Protein AF-A0AAV5JLJ4-F1 (afdb_monomer_lite)

InterPro domains:
  IPR026960 Reverse transcriptase zinc-binding domain [PF13966] (57-147)

Foldseek 3Di:
DFDDDDNATDDDDDDPDDDDPVVVVVVVVVCVVCRPDDDDPPDDDDQADPQDPVSDDDPVSVVCVVCVPPAPPLNVVLLVLLCFQLDDVVLSVVLVCLLVQNDPQLVNCVVVVNDPPPDQQAALAQSPDGTGSLCLQDNPPLNVVLVVVVCVLLLHDDDRPDGSNVVLSVQLVLDPDPLLSSLSNLLSSLSRVLSVVQSVCCVPVVDDDDSVVSSLSSLLSSLCSLQVVCPPDDPCVCSSVVSVVVSCVSSVDPPSVVVSVVSVCVVVVDDDDDDCPVVVVVVVVVVVVVVVVVVVVVVVVD

Radius of gyration: 28.98 Å; chains: 1; bounding box: 65×54×91 Å

Sequence (302 aa):
MGNDGNEQWSWNLQWRRKLFEWETEEAKELQQLIEDKRITHGRPDSWEWVHDKDGQYSTKTAYSILTKDQIETNEISTFKRIWNPKFPSKVSAFNWQLLLDRVPTKANLVIRGILGELEDGKCVFCKVEDEDSKHLFLKCKITSWVWQECAKWWGIEIRLERDCWDSFQMFGKWSKDPKVKEGWDCIWSTVIWTVWLARNQMIFQDKKTDPRKLLEIIQVRSFQWITANLDRGTDEEISGCTILLSIEMELGHDGYIEQLFDYSLLLHGLSGLSRCSQCMLNDVIASGIQYWEDFDDLYREI

pLDDT: mean 76.73, std 20.83, range [30.09, 98.06]

Organism: NCBI:txid152421

Secondary structure (DSSP, 8-state):
--EEETTEEEP----SSPPPHHHHHHHHHHHHHHHTPPP-TTS------TTSTT----HHHHHHHHTTTTS-HHHHHHHHHHS-TTS-HHHHHHHHHHHTT-S--HHHHHHTTSS-TTS--B-TTTSSSB--HHIIIIISHHHHHHHHHHHHHTT------S-HHHHHHHHTTS-SSHHHHHHHHHHHHHHHHHHHHHHHHHHHS-PPPPHHHHHHHHHHHHHHHHHTTTTS-SSTHHHHHHHHHHHHHHHT-S-HHHHHHHHHHHHHT----SS-HHHHHHHHHHHHHHHHHHHHHHHS--

Structure (mmCIF, N/CA/C/O backbone):
data_AF-A0AAV5JLJ4-F1
#
_entry.id   AF-A0AAV5JLJ4-F1
#
loop_
_atom_site.group_PDB
_atom_site.id
_atom_site.type_symbol
_atom_site.label_atom_id
_atom_site.label_alt_id
_atom_site.label_comp_id
_atom_site.label_asym_id
_atom_site.label_entity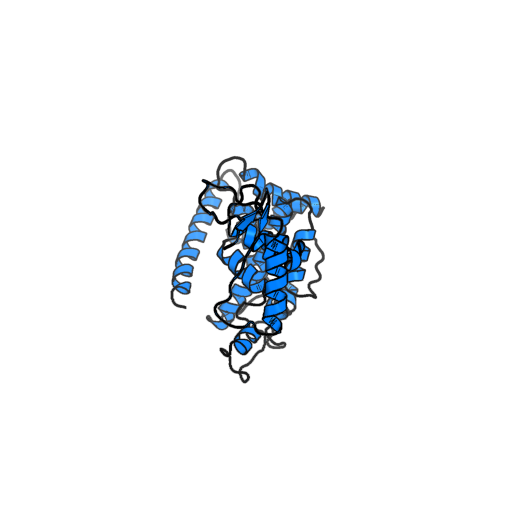_id
_atom_site.label_seq_id
_atom_site.pdbx_PDB_ins_code
_atom_site.Cartn_x
_atom_site.Cartn_y
_atom_site.Cartn_z
_atom_site.occupancy
_atom_site.B_iso_or_equiv
_atom_site.auth_seq_id
_atom_site.auth_comp_id
_atom_site.auth_asym_id
_atom_site.auth_atom_id
_atom_site.pdbx_PDB_model_num
ATOM 1 N N . MET A 1 1 ? 29.841 -21.956 -46.609 1.00 63.47 1 MET A N 1
ATOM 2 C CA . MET A 1 1 ? 28.940 -20.791 -46.612 1.00 63.47 1 MET A CA 1
ATOM 3 C C . MET A 1 1 ? 29.707 -19.706 -47.320 1.00 63.47 1 MET A C 1
ATOM 5 O O . MET A 1 1 ? 30.757 -19.354 -46.820 1.00 63.47 1 MET A O 1
ATOM 9 N N . GLY A 1 2 ? 29.252 -19.308 -48.502 1.00 71.38 2 GLY A N 1
ATOM 10 C CA . GLY A 1 2 ? 29.799 -18.182 -49.256 1.00 71.38 2 GLY A CA 1
ATOM 11 C C . GLY A 1 2 ? 31.114 -18.364 -50.018 1.00 71.38 2 GLY A C 1
ATOM 12 O O . GLY A 1 2 ? 31.765 -19.401 -49.909 1.00 71.38 2 GLY A O 1
ATOM 13 N N . ASN A 1 3 ? 31.444 -17.364 -50.840 1.00 69.94 3 ASN A N 1
ATOM 14 C CA . ASN A 1 3 ? 32.683 -17.272 -51.618 1.00 69.94 3 ASN A CA 1
ATOM 15 C C . ASN A 1 3 ? 33.264 -15.853 -51.515 1.00 69.94 3 ASN A C 1
ATOM 17 O O . ASN A 1 3 ? 32.503 -14.884 -51.507 1.00 69.94 3 ASN A O 1
ATOM 21 N N . ASP A 1 4 ? 34.592 -15.743 -51.469 1.00 66.69 4 ASP A N 1
ATOM 22 C CA . ASP A 1 4 ? 35.309 -14.465 -51.483 1.00 66.69 4 ASP A CA 1
ATOM 23 C C . ASP A 1 4 ? 35.688 -14.131 -52.930 1.00 66.69 4 ASP A C 1
ATOM 25 O O . ASP A 1 4 ? 36.711 -14.569 -53.459 1.00 66.69 4 ASP A O 1
ATOM 29 N N . GLY A 1 5 ? 34.771 -13.467 -53.632 1.00 56.12 5 GLY A N 1
ATOM 30 C CA . GLY A 1 5 ? 34.988 -13.034 -55.006 1.00 56.12 5 GLY A CA 1
ATOM 31 C C . GLY A 1 5 ? 35.415 -11.576 -55.016 1.00 56.12 5 GLY A C 1
ATOM 32 O O . GLY A 1 5 ? 34.610 -10.724 -54.664 1.00 56.12 5 GLY A O 1
ATOM 33 N N . ASN A 1 6 ? 36.648 -11.294 -55.448 1.00 55.31 6 ASN A N 1
ATOM 34 C CA . ASN A 1 6 ? 37.146 -9.952 -55.777 1.00 55.31 6 ASN A CA 1
ATOM 35 C C . ASN A 1 6 ? 36.665 -8.841 -54.815 1.00 55.31 6 ASN A C 1
ATOM 37 O O . ASN A 1 6 ? 35.976 -7.917 -55.240 1.00 55.31 6 ASN A O 1
ATOM 41 N N . GLU A 1 7 ? 37.068 -8.936 -53.542 1.00 60.81 7 GLU A N 1
ATOM 42 C CA . GLU A 1 7 ? 36.917 -7.912 -52.486 1.00 60.81 7 GLU A CA 1
ATOM 43 C C . GLU A 1 7 ? 35.567 -7.857 -51.738 1.00 60.81 7 GLU A C 1
ATOM 45 O O . GLU A 1 7 ? 35.439 -7.064 -50.798 1.00 60.81 7 GLU A O 1
ATOM 50 N N . GLN A 1 8 ? 34.581 -8.709 -52.059 1.00 66.31 8 GLN A N 1
ATOM 51 C CA . GLN A 1 8 ? 33.316 -8.764 -51.313 1.00 66.31 8 GLN A CA 1
ATOM 52 C C . GLN A 1 8 ? 32.816 -10.198 -51.069 1.00 66.31 8 GLN A C 1
ATOM 54 O O . GLN A 1 8 ? 32.664 -11.008 -51.984 1.00 66.31 8 GLN A O 1
ATOM 59 N N . TRP A 1 9 ? 32.511 -10.498 -49.802 1.00 75.44 9 TRP A N 1
ATOM 60 C CA . TRP A 1 9 ? 31.958 -11.783 -49.380 1.00 75.44 9 TRP A CA 1
ATOM 61 C C . TRP A 1 9 ? 30.535 -11.984 -49.913 1.00 75.44 9 TRP A C 1
ATOM 63 O O . TRP A 1 9 ? 29.644 -11.178 -49.651 1.00 75.44 9 TRP A O 1
ATOM 73 N N . SER A 1 10 ? 30.302 -13.091 -50.617 1.00 78.75 10 SER A N 1
ATOM 74 C CA . SER A 1 10 ? 28.975 -13.509 -51.078 1.00 78.75 10 SER A CA 1
ATOM 75 C C . SER A 1 10 ? 28.421 -14.592 -50.160 1.00 78.75 10 SER A C 1
ATOM 77 O O . SER A 1 10 ? 29.052 -15.633 -50.021 1.00 78.75 10 SER A O 1
ATOM 79 N N . TRP A 1 11 ? 27.237 -14.406 -49.567 1.00 81.88 11 TRP A N 1
ATOM 80 C CA . TRP A 1 11 ? 26.571 -15.449 -48.778 1.00 81.88 11 TRP A CA 1
ATOM 81 C C . TRP A 1 11 ? 25.899 -16.497 -49.675 1.00 81.88 11 TRP A C 1
ATOM 83 O O . TRP A 1 11 ? 25.081 -16.175 -50.531 1.00 81.88 11 TRP A O 1
ATOM 93 N N . ASN A 1 12 ? 26.193 -17.779 -49.434 1.00 84.06 12 ASN A N 1
ATOM 94 C CA . ASN A 1 12 ? 25.495 -18.907 -50.061 1.00 84.06 12 ASN A CA 1
ATOM 95 C C . ASN A 1 12 ? 24.871 -19.784 -48.965 1.00 84.06 12 ASN A C 1
ATOM 97 O O . ASN A 1 12 ? 25.553 -20.647 -48.395 1.00 84.06 12 ASN A O 1
ATOM 101 N N . LEU A 1 13 ? 23.609 -19.492 -48.630 1.00 84.44 13 LEU A N 1
ATOM 102 C CA . LEU A 1 13 ? 22.824 -20.205 -47.622 1.00 84.44 13 LEU A CA 1
ATOM 103 C C . LEU A 1 13 ? 22.155 -21.432 -48.251 1.00 84.44 13 LEU A C 1
ATOM 105 O O . LEU A 1 13 ? 21.418 -21.325 -49.227 1.00 84.44 13 LEU A O 1
ATOM 109 N N . GLN A 1 14 ? 22.415 -22.606 -47.677 1.00 87.12 14 GLN A N 1
ATOM 110 C CA . GLN A 1 14 ? 21.847 -23.877 -48.122 1.00 87.12 14 GLN A CA 1
ATOM 111 C C . GLN A 1 14 ? 20.927 -24.423 -47.031 1.00 87.12 14 GLN A C 1
ATOM 113 O O . GLN A 1 14 ? 21.360 -24.677 -45.904 1.00 87.12 14 GLN A O 1
ATOM 118 N N . TRP A 1 15 ? 19.654 -24.603 -47.367 1.00 86.69 15 TRP A N 1
ATOM 119 C CA . TRP A 1 15 ? 18.632 -25.067 -46.434 1.00 86.69 15 TRP A CA 1
ATOM 120 C C . TRP A 1 15 ? 18.526 -26.593 -46.455 1.00 86.69 15 TRP A C 1
ATOM 122 O O . TRP A 1 15 ? 18.590 -27.217 -47.512 1.00 86.69 15 TRP A O 1
ATOM 132 N N . ARG A 1 16 ? 18.320 -27.216 -45.286 1.00 90.50 16 ARG A N 1
ATOM 133 C CA . ARG A 1 16 ? 18.176 -28.684 -45.176 1.00 90.50 16 ARG A CA 1
ATOM 134 C C . ARG A 1 16 ? 16.935 -29.228 -45.897 1.00 90.50 16 ARG A C 1
ATOM 136 O O . ARG A 1 16 ? 16.905 -30.403 -46.246 1.00 90.50 16 ARG A O 1
ATOM 143 N N . ARG A 1 17 ? 15.908 -28.393 -46.079 1.00 92.94 17 ARG A N 1
ATOM 144 C CA . ARG A 1 17 ? 14.655 -28.707 -46.777 1.00 92.94 17 ARG A CA 1
ATOM 145 C C . ARG A 1 17 ? 14.171 -27.493 -47.563 1.00 92.94 17 ARG A C 1
ATOM 147 O O . ARG A 1 17 ? 14.639 -26.380 -47.333 1.00 92.94 17 ARG A O 1
ATOM 154 N N . LYS A 1 18 ? 13.182 -27.704 -48.433 1.00 91.88 18 LYS A N 1
ATOM 155 C CA . LYS A 1 18 ? 12.441 -26.604 -49.057 1.00 91.88 18 LYS A CA 1
ATOM 156 C C . LYS A 1 18 ? 11.738 -25.781 -47.968 1.00 91.88 18 LYS A C 1
ATOM 158 O O . LYS A 1 18 ? 11.122 -26.357 -47.065 1.00 91.88 18 LYS A O 1
ATOM 163 N N . LEU A 1 19 ? 11.873 -24.460 -48.048 1.00 91.69 19 LEU A N 1
ATOM 164 C CA . LEU A 1 19 ? 11.201 -23.522 -47.151 1.00 91.69 19 LEU A CA 1
ATOM 165 C C . LEU A 1 19 ? 9.696 -23.502 -47.433 1.00 91.69 19 LEU A C 1
ATOM 167 O O . LEU A 1 19 ? 9.270 -23.679 -48.579 1.00 91.69 19 LEU A O 1
ATOM 171 N N . PHE A 1 20 ? 8.904 -23.300 -46.385 1.00 92.81 20 PHE A N 1
ATOM 172 C CA . PHE A 1 20 ? 7.491 -22.968 -46.523 1.00 92.81 20 PHE A CA 1
ATOM 173 C C . PHE A 1 20 ? 7.323 -21.521 -47.006 1.00 92.81 20 PHE A C 1
ATOM 175 O O . PHE A 1 20 ? 8.259 -20.720 -46.974 1.00 92.81 20 PHE A O 1
ATOM 182 N N . GLU A 1 21 ? 6.121 -21.176 -47.463 1.00 89.81 21 GLU A N 1
ATOM 183 C CA . GLU A 1 21 ? 5.832 -19.840 -47.997 1.00 89.81 21 GLU A CA 1
ATOM 184 C C . GLU A 1 21 ? 6.071 -18.739 -46.948 1.00 89.81 21 GLU A C 1
ATOM 186 O O . GLU A 1 21 ? 6.719 -17.745 -47.258 1.00 89.81 21 GLU A O 1
ATOM 191 N N . TRP A 1 22 ? 5.679 -18.961 -45.686 1.00 87.88 22 TRP A N 1
ATOM 192 C CA . TRP A 1 22 ? 5.924 -18.009 -44.591 1.00 87.88 22 TRP A CA 1
ATOM 193 C C . TRP A 1 22 ? 7.404 -17.904 -44.186 1.00 87.88 22 TRP A C 1
ATOM 195 O O . TRP A 1 22 ? 7.866 -16.826 -43.835 1.00 87.88 22 TRP A O 1
ATOM 205 N N . GLU A 1 23 ? 8.180 -18.985 -44.307 1.00 92.62 23 GLU A N 1
ATOM 206 C CA . GLU A 1 23 ? 9.630 -18.974 -44.029 1.00 92.62 23 GLU A CA 1
ATOM 207 C C . GLU A 1 23 ? 10.431 -18.292 -45.145 1.00 92.62 23 GLU A C 1
ATOM 209 O O . GLU A 1 23 ? 11.589 -17.925 -44.962 1.00 92.62 23 GLU A O 1
ATOM 214 N N . THR A 1 24 ? 9.834 -18.147 -46.332 1.00 90.56 24 THR A N 1
ATOM 215 C CA . THR A 1 24 ? 10.489 -17.487 -47.466 1.00 90.56 24 THR A CA 1
ATOM 216 C C . THR A 1 24 ? 10.700 -16.003 -47.177 1.00 90.56 24 THR A C 1
ATOM 218 O O . THR A 1 24 ? 11.700 -15.443 -47.620 1.00 90.56 24 THR A O 1
ATOM 221 N N . GLU A 1 25 ? 9.798 -15.374 -46.420 1.00 89.75 25 GLU A N 1
ATOM 222 C CA . GLU A 1 25 ? 9.944 -13.971 -46.033 1.00 89.75 25 GLU A CA 1
ATOM 223 C C . GLU A 1 25 ? 11.027 -13.797 -44.960 1.00 89.75 25 GLU A C 1
ATOM 225 O O . GLU A 1 25 ? 11.944 -13.005 -45.156 1.00 89.75 25 GLU A O 1
ATOM 230 N N . GLU A 1 26 ? 11.036 -14.640 -43.922 1.00 91.44 26 GLU A N 1
ATOM 231 C CA . GLU A 1 26 ? 12.104 -14.657 -42.907 1.00 91.44 26 GLU A CA 1
ATOM 232 C C . GLU A 1 26 ? 13.493 -14.897 -43.528 1.00 91.44 26 GLU A C 1
ATOM 234 O O . GLU A 1 26 ? 14.490 -14.294 -43.128 1.00 91.44 26 GLU A O 1
ATOM 239 N N . ALA A 1 27 ? 13.580 -15.756 -44.550 1.00 89.50 27 ALA A N 1
ATOM 240 C CA . ALA A 1 27 ? 14.830 -16.005 -45.261 1.00 89.50 27 ALA A CA 1
ATOM 241 C C . ALA A 1 27 ? 15.319 -14.780 -46.054 1.00 89.50 27 ALA A C 1
ATOM 243 O O . ALA A 1 27 ? 16.529 -14.553 -46.124 1.00 89.50 27 ALA A O 1
ATOM 244 N N . LYS A 1 28 ? 14.409 -13.981 -46.632 1.00 88.69 28 LYS A N 1
ATOM 245 C CA . LYS A 1 28 ? 14.767 -12.713 -47.290 1.00 88.69 28 LYS A CA 1
ATOM 246 C C . LYS A 1 28 ? 15.238 -11.679 -46.275 1.00 88.69 28 LYS A C 1
ATOM 248 O O . LYS A 1 28 ? 16.245 -11.025 -46.528 1.00 88.69 28 LYS A O 1
ATOM 253 N N . GLU A 1 29 ? 14.548 -11.554 -45.143 1.00 90.50 29 GLU A N 1
ATOM 254 C CA . GLU A 1 29 ? 14.949 -10.653 -44.057 1.00 90.50 29 GLU A CA 1
ATOM 255 C C . GLU A 1 29 ? 16.344 -11.012 -43.539 1.00 90.50 29 GLU A C 1
ATOM 257 O O . GLU A 1 29 ? 17.217 -10.150 -43.439 1.00 90.50 29 GLU A O 1
ATOM 262 N N . LEU A 1 30 ? 16.602 -12.303 -43.298 1.00 89.56 30 LEU A N 1
ATOM 263 C CA . LEU A 1 30 ? 17.930 -12.783 -42.931 1.00 89.56 30 LEU A CA 1
ATOM 264 C C . LEU A 1 30 ? 18.970 -12.422 -43.995 1.00 89.56 30 LEU A C 1
ATOM 266 O O . LEU A 1 30 ? 20.055 -11.964 -43.645 1.00 89.56 30 LEU A O 1
ATOM 270 N N . GLN A 1 31 ? 18.657 -12.631 -45.277 1.00 87.81 31 GLN A N 1
ATOM 271 C CA . GLN A 1 31 ? 19.581 -12.332 -46.366 1.00 87.81 31 GLN A CA 1
ATOM 272 C C . GLN A 1 31 ? 19.934 -10.840 -46.417 1.00 87.81 31 GLN A C 1
ATOM 274 O O . GLN A 1 31 ? 21.114 -10.518 -46.512 1.00 87.81 31 GLN A O 1
ATOM 279 N N . GLN A 1 32 ? 18.954 -9.950 -46.245 1.00 87.94 32 GLN A N 1
ATOM 280 C CA . GLN A 1 32 ? 19.181 -8.504 -46.140 1.00 87.94 32 GLN A CA 1
ATOM 281 C C . GLN A 1 32 ? 20.042 -8.141 -44.920 1.00 87.94 32 GLN A C 1
ATOM 283 O O . GLN A 1 32 ? 20.947 -7.317 -45.020 1.00 87.94 32 GLN A O 1
ATOM 288 N N . LEU A 1 33 ? 19.808 -8.779 -43.768 1.00 84.62 33 LEU A N 1
ATOM 289 C CA . LEU A 1 33 ? 20.558 -8.507 -42.535 1.00 84.62 33 LEU A CA 1
ATOM 290 C C . LEU A 1 33 ? 22.047 -8.866 -42.634 1.00 84.62 33 LEU A C 1
ATOM 292 O O . LEU A 1 33 ? 22.879 -8.230 -41.978 1.00 84.62 33 LEU A O 1
ATOM 296 N N . ILE A 1 34 ? 22.385 -9.897 -43.413 1.00 86.56 34 ILE A N 1
ATOM 297 C CA . ILE A 1 34 ? 23.763 -10.391 -43.540 1.00 86.56 34 ILE A CA 1
ATOM 298 C C . ILE A 1 34 ? 24.506 -9.823 -44.755 1.00 86.56 34 ILE A C 1
ATOM 300 O O . ILE A 1 34 ? 25.736 -9.852 -44.753 1.00 86.56 34 ILE A O 1
ATOM 304 N N . GLU A 1 35 ? 23.806 -9.303 -45.768 1.00 82.62 35 GLU A N 1
ATOM 305 C CA . GLU A 1 35 ? 24.391 -8.833 -47.036 1.00 82.62 35 GLU A CA 1
ATOM 306 C C . GLU A 1 35 ? 25.463 -7.748 -46.834 1.00 82.62 35 GLU A C 1
ATOM 308 O O . GLU A 1 35 ? 26.542 -7.823 -47.421 1.00 82.62 35 GLU A O 1
ATOM 313 N N . ASP A 1 36 ? 25.229 -6.822 -45.902 1.00 77.00 36 ASP A N 1
ATOM 314 C CA . ASP A 1 36 ? 26.152 -5.720 -45.600 1.00 77.00 36 ASP A CA 1
ATOM 315 C C . ASP A 1 36 ? 27.262 -6.086 -44.591 1.00 77.00 36 ASP A C 1
ATOM 317 O O . ASP A 1 36 ? 28.092 -5.248 -44.218 1.00 77.00 36 ASP A O 1
ATOM 321 N N . LYS A 1 37 ? 27.305 -7.334 -44.102 1.00 77.62 37 LYS A N 1
ATOM 322 C CA . LYS A 1 37 ? 28.279 -7.763 -43.086 1.00 77.62 37 LYS A CA 1
ATOM 323 C C . LYS A 1 37 ? 29.554 -8.299 -43.734 1.00 77.62 37 LYS A C 1
ATOM 325 O O . LYS A 1 37 ? 29.548 -9.305 -44.437 1.00 77.62 37 LYS A O 1
ATOM 330 N N . ARG A 1 38 ? 30.686 -7.655 -43.431 1.00 75.56 38 ARG A N 1
ATOM 331 C CA . ARG A 1 38 ? 32.023 -8.110 -43.844 1.00 75.56 38 ARG A CA 1
ATOM 332 C C . ARG A 1 38 ? 32.573 -9.135 -42.859 1.00 75.56 38 ARG A C 1
ATOM 334 O O . ARG A 1 38 ? 32.630 -8.871 -41.659 1.00 75.56 38 ARG A O 1
ATOM 341 N N . ILE A 1 39 ? 33.031 -10.274 -43.369 1.00 76.94 39 ILE A N 1
ATOM 342 C CA . ILE A 1 39 ? 33.700 -11.290 -42.552 1.00 76.94 39 ILE A CA 1
ATOM 343 C C . ILE A 1 39 ? 35.151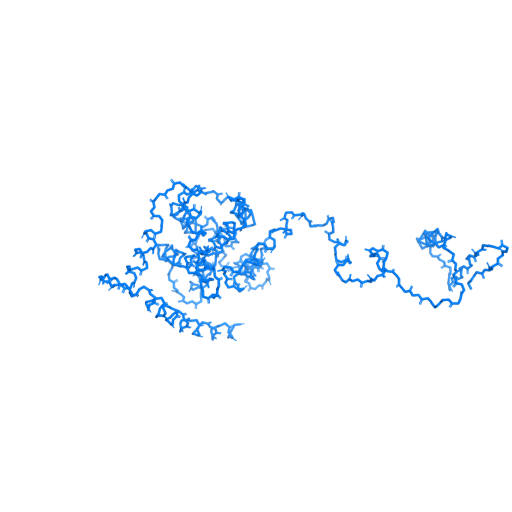 -10.878 -42.320 1.00 76.94 39 ILE A C 1
ATOM 345 O O . ILE A 1 39 ? 35.867 -10.521 -43.251 1.00 76.94 39 ILE A O 1
ATOM 349 N N . THR A 1 40 ? 35.592 -10.927 -41.063 1.00 76.44 40 THR A N 1
ATOM 350 C CA . THR A 1 40 ? 36.994 -10.686 -40.702 1.00 76.44 40 THR A CA 1
ATOM 351 C C . THR A 1 40 ? 37.702 -12.019 -40.506 1.00 76.44 40 THR A C 1
ATOM 353 O O . THR A 1 40 ? 37.389 -12.764 -39.580 1.00 76.44 40 THR A O 1
ATOM 356 N N . HIS A 1 41 ? 38.675 -12.324 -41.362 1.00 79.12 41 HIS A N 1
ATOM 357 C CA . HIS A 1 41 ? 39.464 -13.548 -41.233 1.00 79.12 41 HIS A CA 1
ATOM 358 C C . HIS A 1 41 ? 40.400 -13.489 -40.017 1.00 79.12 41 HIS A C 1
ATOM 360 O O . HIS A 1 41 ? 40.975 -12.449 -39.705 1.00 79.12 41 HIS A O 1
ATOM 366 N N . GLY A 1 42 ? 40.568 -14.626 -39.335 1.00 80.56 42 GLY A N 1
ATOM 367 C CA . GLY A 1 42 ? 41.490 -14.763 -38.200 1.00 80.56 42 GLY A CA 1
ATOM 368 C C . GLY A 1 42 ? 40.930 -14.333 -36.840 1.00 80.56 42 GLY A C 1
ATOM 369 O O . GLY A 1 42 ? 41.641 -14.438 -35.842 1.00 80.56 42 GLY A O 1
ATOM 370 N N . ARG A 1 43 ? 39.664 -13.901 -36.771 1.00 81.25 43 ARG A N 1
ATOM 371 C CA . ARG A 1 43 ? 38.939 -13.660 -35.517 1.00 81.25 43 ARG A CA 1
ATOM 372 C C . ARG A 1 43 ? 37.908 -14.780 -35.299 1.00 81.25 43 ARG A C 1
ATOM 374 O O . ARG A 1 43 ? 37.200 -15.104 -36.247 1.00 81.25 43 ARG A O 1
ATOM 381 N N . PRO A 1 44 ? 37.821 -15.388 -34.102 1.00 84.75 44 PRO A N 1
ATOM 382 C CA . PRO A 1 44 ? 36.763 -16.351 -33.803 1.00 84.75 44 PRO A CA 1
ATOM 383 C C . PRO A 1 44 ? 35.397 -15.656 -33.718 1.00 84.75 44 PRO A C 1
ATOM 385 O O . PRO A 1 44 ? 35.316 -14.503 -33.286 1.00 84.75 44 PRO A O 1
ATOM 388 N N . ASP A 1 45 ? 34.337 -16.373 -34.089 1.00 84.62 45 ASP A N 1
ATOM 389 C CA . ASP A 1 45 ? 32.962 -15.883 -33.984 1.00 84.62 45 ASP A CA 1
ATOM 390 C C . ASP A 1 45 ? 32.575 -15.634 -32.519 1.00 84.62 45 ASP A C 1
ATOM 392 O O . ASP A 1 45 ? 32.885 -16.427 -31.625 1.00 84.62 45 ASP A O 1
ATOM 396 N N . SER A 1 46 ? 31.867 -14.532 -32.271 1.00 83.75 46 SER A N 1
ATOM 397 C CA . SER A 1 46 ? 31.358 -14.166 -30.948 1.00 83.75 46 SER A CA 1
ATOM 398 C C . SER A 1 46 ? 29.955 -13.584 -31.047 1.00 83.75 46 SER A C 1
ATOM 400 O O . SER A 1 46 ? 29.654 -12.847 -31.984 1.00 83.75 46 SER A O 1
ATOM 402 N N . TRP A 1 47 ? 29.117 -13.867 -30.051 1.00 85.56 47 TRP A N 1
ATOM 403 C CA . TRP A 1 47 ? 27.818 -13.218 -29.908 1.00 85.56 47 TRP A CA 1
ATOM 404 C C . TRP A 1 47 ? 28.000 -11.783 -29.418 1.00 85.56 47 TRP A C 1
ATOM 406 O O . TRP A 1 47 ? 28.712 -11.553 -28.443 1.00 85.56 47 TRP A O 1
ATOM 416 N N . GLU A 1 48 ? 27.336 -10.839 -30.081 1.00 86.56 48 GLU A N 1
ATOM 417 C CA . GLU A 1 48 ? 27.338 -9.425 -29.716 1.00 86.56 48 GLU A CA 1
ATOM 418 C C . GLU A 1 48 ? 25.907 -8.960 -29.450 1.00 86.56 48 GLU A C 1
ATOM 420 O O . GLU A 1 48 ? 24.985 -9.211 -30.231 1.00 86.56 48 GLU A O 1
ATOM 425 N N . TRP A 1 49 ? 25.715 -8.276 -28.329 1.00 89.81 49 TRP A N 1
ATOM 426 C CA . TRP A 1 49 ? 24.450 -7.659 -27.981 1.00 89.81 49 TRP A CA 1
ATOM 427 C C . TRP A 1 49 ? 24.364 -6.254 -28.577 1.00 89.81 49 TRP A C 1
ATOM 429 O O . TRP A 1 49 ? 24.947 -5.309 -28.058 1.00 89.81 49 TRP A O 1
ATOM 439 N N . VAL A 1 50 ? 23.580 -6.112 -29.649 1.00 86.19 50 VAL A N 1
ATOM 440 C CA . VAL A 1 50 ? 23.448 -4.872 -30.448 1.00 86.19 50 VAL A CA 1
ATOM 441 C C . VAL A 1 50 ? 22.954 -3.667 -29.630 1.00 86.19 50 VAL A C 1
ATOM 443 O O . VAL A 1 50 ? 23.136 -2.518 -30.026 1.00 86.19 50 VAL A O 1
ATOM 446 N N . HIS A 1 51 ? 22.326 -3.910 -28.480 1.00 83.00 51 HIS A N 1
ATOM 447 C CA . HIS A 1 51 ? 21.752 -2.863 -27.638 1.00 83.00 51 HIS A CA 1
ATOM 448 C C . HIS A 1 51 ? 22.639 -2.443 -26.458 1.00 83.00 51 HIS A C 1
ATOM 450 O O . HIS A 1 51 ? 22.159 -1.756 -25.554 1.00 83.00 51 HIS A O 1
ATOM 456 N N . ASP A 1 52 ? 23.910 -2.842 -26.449 1.00 84.75 52 ASP A N 1
ATOM 457 C CA . ASP A 1 52 ? 24.908 -2.364 -25.497 1.00 84.75 52 ASP A CA 1
ATOM 458 C C . ASP A 1 52 ? 26.184 -1.936 -26.234 1.00 84.75 52 ASP A C 1
ATOM 460 O O . ASP A 1 52 ? 26.575 -2.548 -27.225 1.00 84.75 52 ASP A O 1
ATOM 464 N N . LYS A 1 53 ? 26.819 -0.849 -25.780 1.00 81.88 53 LYS A N 1
ATOM 465 C CA . LYS A 1 53 ? 27.990 -0.271 -26.462 1.00 81.88 53 LYS A CA 1
ATOM 466 C C . LYS A 1 53 ? 29.221 -1.169 -26.385 1.00 81.88 53 LYS A C 1
ATOM 468 O O . LYS A 1 53 ? 30.064 -1.094 -27.272 1.00 81.88 53 LYS A O 1
ATOM 473 N N . ASP A 1 54 ? 29.304 -2.001 -25.351 1.00 86.56 54 ASP A N 1
ATOM 474 C CA . ASP A 1 54 ? 30.397 -2.948 -25.150 1.00 86.56 54 ASP A CA 1
ATOM 475 C C . ASP A 1 54 ? 30.076 -4.318 -25.778 1.00 86.56 54 ASP A C 1
ATOM 477 O O . ASP A 1 54 ? 30.830 -5.284 -25.618 1.00 86.56 54 ASP A O 1
ATOM 481 N N . GLY A 1 55 ? 28.930 -4.424 -26.468 1.00 86.69 55 GLY A N 1
ATOM 482 C CA . GLY A 1 55 ? 28.467 -5.650 -27.108 1.00 86.69 55 GLY A CA 1
ATOM 483 C C . GLY A 1 55 ? 28.078 -6.748 -26.118 1.00 86.69 55 GLY A C 1
ATOM 484 O O . GLY A 1 55 ? 27.855 -7.891 -26.522 1.00 86.69 55 GLY A O 1
ATOM 485 N N . GLN A 1 56 ? 28.011 -6.436 -24.820 1.00 89.50 56 GLN A N 1
ATOM 486 C CA . GLN A 1 56 ? 27.756 -7.411 -23.767 1.00 89.50 56 GLN A CA 1
ATOM 487 C C . GLN A 1 56 ? 26.262 -7.554 -23.500 1.00 89.50 56 GLN A C 1
ATOM 489 O O . GLN A 1 56 ? 25.536 -6.586 -23.260 1.00 89.50 56 GLN A O 1
ATOM 494 N N . TYR A 1 57 ? 25.798 -8.800 -23.491 1.00 88.50 57 TYR A N 1
ATOM 495 C CA . TYR A 1 57 ? 24.442 -9.094 -23.059 1.00 88.50 57 TYR A CA 1
ATOM 496 C C . TYR A 1 57 ? 24.315 -8.887 -21.549 1.00 88.50 57 TYR A C 1
ATOM 498 O O . TYR A 1 57 ? 25.116 -9.394 -20.763 1.00 88.50 57 TYR A O 1
ATOM 506 N N . SER A 1 58 ? 23.245 -8.215 -21.130 1.00 89.19 58 SER A N 1
ATOM 507 C CA . SER A 1 58 ? 22.827 -8.219 -19.734 1.00 89.19 58 SER A CA 1
ATOM 508 C C . SER A 1 58 ? 21.315 -8.372 -19.643 1.00 89.19 58 SER A C 1
ATOM 510 O O . SER A 1 58 ? 20.560 -7.832 -20.454 1.00 89.19 58 SER A O 1
ATOM 512 N N . THR A 1 59 ? 20.853 -9.058 -18.602 1.00 87.00 59 THR A N 1
ATOM 513 C CA . THR A 1 59 ? 19.418 -9.156 -18.303 1.00 87.00 59 THR A CA 1
ATOM 514 C C . THR A 1 59 ? 18.793 -7.778 -18.085 1.00 87.00 59 THR A C 1
ATOM 516 O O . THR A 1 59 ? 17.644 -7.563 -18.452 1.00 87.00 59 THR A O 1
ATOM 519 N N . LYS A 1 60 ? 19.563 -6.815 -17.559 1.00 82.69 60 LYS A N 1
ATOM 520 C CA . LYS A 1 60 ? 19.142 -5.422 -17.366 1.00 82.69 60 LYS A CA 1
ATOM 521 C C . LYS A 1 60 ? 18.842 -4.718 -18.691 1.00 82.69 60 LYS A C 1
ATOM 523 O O . LYS A 1 60 ? 17.796 -4.082 -18.809 1.00 82.69 60 LYS A O 1
ATOM 528 N N . THR A 1 61 ? 19.746 -4.804 -19.669 1.00 86.00 61 THR A N 1
ATOM 529 C CA . THR A 1 61 ? 19.565 -4.161 -20.980 1.00 86.00 61 THR A CA 1
ATOM 530 C C . THR A 1 61 ? 18.444 -4.837 -21.763 1.00 86.00 61 THR A C 1
ATOM 532 O O . THR A 1 61 ? 17.577 -4.137 -22.277 1.00 86.00 61 THR A O 1
ATOM 535 N N . ALA A 1 62 ? 18.381 -6.171 -21.757 1.00 87.44 62 ALA A N 1
ATOM 536 C CA . ALA A 1 62 ? 17.287 -6.926 -22.367 1.00 87.44 62 ALA A CA 1
ATOM 537 C C . ALA A 1 62 ? 15.917 -6.566 -21.769 1.00 87.44 62 ALA A C 1
ATOM 539 O O . ALA A 1 62 ? 15.000 -6.205 -22.505 1.00 87.44 62 ALA A O 1
ATOM 540 N N . TYR A 1 63 ? 15.792 -6.580 -20.438 1.00 82.94 63 TYR A N 1
ATOM 541 C CA . TYR A 1 63 ? 14.550 -6.214 -19.756 1.00 82.94 63 TYR A CA 1
ATOM 542 C C . TYR A 1 63 ? 14.134 -4.779 -20.084 1.00 82.94 63 TYR A C 1
ATOM 544 O O . TYR A 1 63 ? 12.996 -4.547 -20.470 1.00 82.94 63 TYR A O 1
ATOM 552 N N . SER A 1 64 ? 15.072 -3.826 -20.030 1.00 80.19 64 SER A N 1
ATOM 553 C CA . SER A 1 64 ? 14.791 -2.421 -20.343 1.00 80.19 64 SER A CA 1
ATOM 554 C C . SER A 1 64 ? 14.262 -2.196 -21.762 1.00 80.19 64 SER A C 1
ATOM 556 O O . SER A 1 64 ? 13.582 -1.196 -21.976 1.00 80.19 64 SER A O 1
ATOM 558 N N . ILE A 1 65 ? 14.610 -3.051 -22.726 1.00 83.56 65 ILE A N 1
ATOM 559 C CA . ILE A 1 65 ? 14.114 -2.967 -24.107 1.00 83.56 65 ILE A CA 1
ATOM 560 C C . ILE A 1 65 ? 12.712 -3.555 -24.189 1.00 83.56 65 ILE A C 1
ATOM 562 O O . ILE A 1 65 ? 11.822 -2.921 -24.741 1.00 83.56 65 ILE A O 1
ATOM 566 N N . LEU A 1 66 ? 12.506 -4.726 -23.583 1.00 82.69 66 LEU A N 1
ATOM 567 C CA . LEU A 1 66 ? 11.210 -5.404 -23.576 1.00 82.69 66 LEU A CA 1
ATOM 568 C C . LEU A 1 66 ? 10.129 -4.588 -22.856 1.00 82.69 66 LEU A C 1
ATOM 570 O O . LEU A 1 66 ? 8.972 -4.609 -23.262 1.00 82.69 66 LEU A O 1
ATOM 574 N N . THR A 1 67 ? 10.498 -3.848 -21.809 1.00 75.81 67 THR A N 1
ATOM 575 C CA . THR A 1 67 ? 9.540 -3.070 -21.013 1.00 75.81 67 THR A CA 1
ATOM 576 C C . THR A 1 67 ? 9.415 -1.610 -21.429 1.00 75.81 67 THR A C 1
ATOM 578 O O . THR A 1 67 ? 8.613 -0.892 -20.835 1.00 75.81 67 THR A O 1
ATOM 581 N N . LYS A 1 68 ? 10.209 -1.144 -22.403 1.00 71.31 68 LYS A N 1
ATOM 582 C CA . LYS A 1 68 ? 10.324 0.284 -22.747 1.00 71.31 68 LYS A CA 1
ATOM 583 C C . LYS A 1 68 ? 9.001 0.907 -23.203 1.00 71.31 68 LYS A C 1
ATOM 585 O O . LYS A 1 68 ? 8.759 2.068 -22.895 1.00 71.31 68 LYS A O 1
ATOM 590 N N . ASP A 1 69 ? 8.160 0.106 -23.856 1.00 63.88 69 ASP A N 1
ATOM 591 C CA . ASP A 1 69 ? 6.856 0.522 -24.387 1.00 63.88 69 ASP A CA 1
ATOM 592 C C . ASP A 1 69 ? 5.669 -0.017 -23.565 1.00 63.88 69 ASP A C 1
ATOM 594 O O . ASP A 1 69 ? 4.522 0.313 -23.851 1.00 63.88 69 ASP A O 1
ATOM 598 N N . GLN A 1 70 ? 5.925 -0.861 -22.557 1.00 64.44 70 GLN A N 1
ATOM 599 C CA . GLN A 1 70 ? 4.875 -1.551 -21.792 1.00 64.44 70 GLN A CA 1
ATOM 600 C C . GLN A 1 70 ? 4.590 -0.924 -20.428 1.00 64.44 70 GLN A C 1
ATOM 602 O O . GLN A 1 70 ? 3.482 -1.072 -19.924 1.00 64.44 70 GLN A O 1
ATOM 607 N N . ILE A 1 71 ? 5.577 -0.267 -19.816 1.00 63.56 71 ILE A N 1
ATOM 608 C CA . ILE A 1 71 ? 5.446 0.293 -18.469 1.00 63.56 71 ILE A CA 1
ATOM 609 C C . ILE A 1 71 ? 5.558 1.808 -18.572 1.00 63.56 71 ILE A C 1
ATOM 611 O O . ILE A 1 71 ? 6.614 2.339 -18.925 1.00 63.56 71 ILE A O 1
ATOM 615 N N . GLU A 1 72 ? 4.483 2.518 -18.238 1.00 65.06 72 GLU A N 1
ATOM 616 C CA . GLU A 1 72 ? 4.524 3.976 -18.193 1.00 65.06 72 GLU A CA 1
ATOM 617 C C . GLU A 1 72 ? 5.562 4.439 -17.156 1.00 65.06 72 GLU A C 1
ATOM 619 O O . GLU A 1 72 ? 5.671 3.889 -16.057 1.00 65.06 72 GLU A O 1
ATOM 624 N N . THR A 1 73 ? 6.308 5.508 -17.454 1.00 66.81 73 THR A N 1
ATOM 625 C CA . THR A 1 73 ? 7.302 6.102 -16.534 1.00 66.81 73 THR A CA 1
ATOM 626 C C . THR A 1 73 ? 6.731 6.346 -15.127 1.00 66.81 73 THR A C 1
ATOM 628 O O . THR A 1 73 ? 7.439 6.219 -14.122 1.00 66.81 73 THR A O 1
ATOM 631 N N . ASN A 1 74 ? 5.431 6.648 -15.048 1.00 67.06 74 ASN A N 1
ATOM 632 C CA . ASN A 1 74 ? 4.703 6.849 -13.800 1.00 67.06 74 ASN A CA 1
ATOM 633 C C . ASN A 1 74 ? 4.592 5.564 -12.961 1.00 67.06 74 ASN A C 1
ATOM 635 O O . ASN A 1 74 ? 4.789 5.623 -11.744 1.00 67.06 74 ASN A O 1
ATOM 639 N N . GLU A 1 75 ? 4.363 4.404 -13.577 1.00 71.12 75 GLU A N 1
ATOM 640 C CA . GLU A 1 75 ? 4.279 3.116 -12.880 1.00 71.12 75 GLU A CA 1
ATOM 641 C C . GLU A 1 75 ? 5.630 2.723 -12.276 1.00 71.12 75 GLU A C 1
ATOM 643 O O . GLU A 1 75 ? 5.703 2.396 -11.091 1.00 71.12 75 GLU A O 1
ATOM 648 N N . ILE A 1 76 ? 6.728 2.874 -13.029 1.00 75.38 76 ILE A N 1
ATOM 649 C CA . ILE A 1 76 ? 8.092 2.610 -12.530 1.00 75.38 76 ILE A CA 1
ATOM 650 C C . ILE A 1 76 ? 8.401 3.485 -11.310 1.00 75.38 76 ILE A C 1
ATOM 652 O O . ILE A 1 76 ? 8.981 3.017 -10.327 1.00 75.38 76 ILE A O 1
ATOM 656 N N . SER A 1 77 ? 8.021 4.765 -11.360 1.00 81.25 77 SER A N 1
ATOM 657 C CA . SER A 1 77 ? 8.236 5.691 -10.244 1.00 81.25 77 SER A CA 1
ATOM 658 C C . SER A 1 77 ? 7.420 5.308 -9.004 1.00 81.25 77 SER A C 1
ATOM 660 O O . SER A 1 77 ? 7.915 5.402 -7.881 1.00 81.25 77 SER A O 1
ATOM 662 N N . THR A 1 78 ? 6.203 4.804 -9.211 1.00 85.31 78 THR A N 1
ATOM 663 C CA . THR A 1 78 ? 5.298 4.372 -8.143 1.00 85.31 78 THR A CA 1
ATOM 664 C C . THR A 1 78 ? 5.814 3.097 -7.484 1.00 85.31 78 THR A C 1
ATOM 666 O O . THR A 1 78 ? 5.919 3.051 -6.262 1.00 85.31 78 THR A O 1
ATOM 669 N N . PHE A 1 79 ? 6.256 2.102 -8.260 1.00 86.19 79 PHE A N 1
ATOM 670 C CA . PHE A 1 79 ? 6.834 0.877 -7.703 1.00 86.19 79 PHE A CA 1
ATOM 671 C C . PHE A 1 79 ? 8.103 1.130 -6.886 1.00 86.19 79 PHE A C 1
ATOM 673 O O . PHE A 1 79 ? 8.310 0.467 -5.873 1.00 86.19 79 PHE A O 1
ATOM 680 N N . LYS A 1 80 ? 8.930 2.115 -7.260 1.00 88.31 80 LYS A N 1
ATOM 681 C CA . LYS A 1 80 ? 10.085 2.519 -6.440 1.00 88.31 80 LYS A CA 1
ATOM 682 C C . LYS A 1 80 ? 9.663 3.079 -5.081 1.00 88.31 80 LYS A C 1
ATOM 684 O O . LYS A 1 80 ? 10.276 2.737 -4.079 1.00 88.31 80 LYS A O 1
ATOM 689 N N . ARG A 1 81 ? 8.603 3.890 -5.046 1.00 91.69 81 ARG A N 1
ATOM 690 C CA . ARG A 1 81 ? 8.065 4.493 -3.815 1.00 91.69 81 ARG A CA 1
ATOM 691 C C . ARG A 1 81 ? 7.495 3.476 -2.825 1.00 91.69 81 ARG A C 1
ATOM 693 O O . ARG A 1 81 ? 7.510 3.726 -1.628 1.00 91.69 81 ARG A O 1
ATOM 700 N N . ILE A 1 82 ? 7.027 2.317 -3.294 1.00 93.19 82 ILE A N 1
ATOM 701 C CA . ILE A 1 82 ? 6.537 1.241 -2.412 1.00 93.19 82 ILE A CA 1
ATOM 702 C C . ILE A 1 82 ? 7.657 0.701 -1.505 1.00 93.19 82 ILE A C 1
ATOM 704 O O . ILE A 1 82 ? 7.413 0.329 -0.353 1.00 93.19 82 ILE A O 1
ATOM 708 N N . TRP A 1 83 ? 8.892 0.672 -2.008 1.00 92.00 83 TRP A N 1
ATOM 709 C CA . TRP A 1 83 ? 10.077 0.203 -1.287 1.00 92.00 83 TRP A CA 1
ATOM 710 C C . TRP A 1 83 ? 10.694 1.317 -0.434 1.00 92.00 83 TRP A C 1
ATOM 712 O O . TRP A 1 83 ? 11.865 1.662 -0.569 1.00 92.00 83 TRP A O 1
ATOM 722 N N . ASN A 1 84 ? 9.870 1.900 0.432 1.00 87.12 84 ASN A N 1
ATOM 723 C CA . ASN A 1 84 ? 10.232 3.011 1.300 1.00 87.12 84 ASN A CA 1
ATOM 724 C C . ASN A 1 84 ? 10.927 2.510 2.586 1.00 87.12 84 ASN A C 1
ATOM 726 O O . ASN A 1 84 ? 10.401 1.616 3.251 1.00 87.12 84 ASN A O 1
ATOM 730 N N . PRO A 1 85 ? 12.073 3.095 2.983 1.00 85.19 85 PRO A N 1
ATOM 731 C CA . PRO A 1 85 ? 12.831 2.670 4.161 1.00 85.19 85 PRO A CA 1
ATOM 732 C C . PRO A 1 85 ? 12.203 3.066 5.509 1.00 85.19 85 PRO A C 1
ATOM 734 O O . PRO A 1 85 ? 12.767 2.736 6.552 1.00 85.19 85 PRO A O 1
ATOM 737 N N . LYS A 1 86 ? 11.093 3.814 5.526 1.00 85.06 86 LYS A N 1
ATOM 738 C CA . LYS A 1 86 ? 10.414 4.264 6.753 1.00 85.06 86 LYS A CA 1
ATOM 739 C C . LYS A 1 86 ? 9.536 3.197 7.393 1.00 85.06 86 LYS A C 1
ATOM 741 O O . LYS A 1 86 ? 9.232 3.301 8.572 1.00 85.06 86 LYS A O 1
ATOM 746 N N . PHE A 1 87 ? 9.137 2.164 6.660 1.00 86.31 87 PHE A N 1
ATOM 747 C CA . PHE A 1 87 ? 8.304 1.094 7.202 1.00 86.31 87 PHE A CA 1
ATOM 748 C C . PHE A 1 87 ? 8.899 -0.289 6.931 1.00 86.31 87 PHE A C 1
ATOM 750 O O . PHE A 1 87 ? 9.735 -0.441 6.039 1.00 86.31 87 PHE A O 1
ATOM 757 N N . PRO A 1 88 ? 8.502 -1.321 7.700 1.00 89.81 88 PRO A N 1
ATOM 758 C CA . PRO A 1 88 ? 9.046 -2.664 7.537 1.00 89.81 88 PRO A CA 1
ATOM 759 C C . PRO A 1 88 ? 8.866 -3.207 6.113 1.00 89.81 88 PRO A C 1
ATOM 761 O O . PRO A 1 88 ? 7.815 -3.022 5.501 1.00 89.81 88 PRO A O 1
ATOM 764 N N . SER A 1 89 ? 9.833 -3.982 5.617 1.00 89.75 89 SER A N 1
ATOM 765 C CA . SER A 1 89 ? 9.794 -4.570 4.265 1.00 89.75 89 SER A CA 1
ATOM 766 C C . SER A 1 89 ? 8.551 -5.431 3.998 1.00 89.75 89 SER A C 1
ATOM 768 O O . SER A 1 89 ? 8.059 -5.469 2.870 1.00 89.75 89 SER A O 1
ATOM 770 N N . LYS A 1 90 ? 7.982 -6.069 5.034 1.00 91.44 90 LYS A N 1
ATOM 771 C CA . LYS A 1 90 ? 6.703 -6.798 4.938 1.00 91.44 90 LYS A CA 1
ATOM 772 C C . LYS A 1 90 ? 5.531 -5.899 4.531 1.00 91.44 90 LYS A C 1
ATOM 774 O O . LYS A 1 90 ? 4.640 -6.340 3.813 1.00 91.44 90 LYS A O 1
ATOM 779 N N . VAL A 1 91 ? 5.561 -4.629 4.932 1.00 95.81 91 VAL A N 1
ATOM 780 C CA . VAL A 1 91 ? 4.570 -3.617 4.545 1.00 95.81 91 VAL A CA 1
ATOM 781 C C . VAL A 1 91 ? 4.790 -3.196 3.093 1.00 95.81 91 VAL A C 1
ATOM 783 O O . VAL A 1 91 ? 3.820 -3.101 2.349 1.00 95.81 91 VAL A O 1
ATOM 786 N N . SER A 1 92 ? 6.042 -3.047 2.638 1.00 95.44 92 SER A N 1
ATOM 787 C CA . SER A 1 92 ? 6.342 -2.828 1.211 1.00 95.44 92 SER A CA 1
ATOM 788 C C . SER A 1 92 ? 5.823 -3.972 0.339 1.00 95.44 92 SER A C 1
ATOM 790 O O . SER A 1 92 ? 5.145 -3.730 -0.657 1.00 95.44 92 SER A O 1
ATOM 792 N N . ALA A 1 93 ? 6.086 -5.222 0.732 1.00 95.06 93 ALA A N 1
ATOM 793 C CA . ALA A 1 93 ? 5.601 -6.397 0.010 1.00 95.06 93 ALA A CA 1
ATOM 794 C C . ALA A 1 93 ? 4.065 -6.446 -0.030 1.00 95.06 93 ALA A C 1
ATOM 796 O O . ALA A 1 93 ? 3.482 -6.697 -1.086 1.00 95.06 93 ALA A O 1
ATOM 797 N N . PHE A 1 94 ? 3.411 -6.142 1.094 1.00 97.38 94 PHE A N 1
ATOM 798 C CA . PHE A 1 94 ? 1.957 -6.050 1.171 1.00 97.38 94 PHE A CA 1
ATOM 799 C C . PHE A 1 94 ? 1.393 -4.958 0.256 1.00 97.38 94 PHE A C 1
ATOM 801 O O . PHE A 1 94 ? 0.487 -5.224 -0.529 1.00 97.38 94 PHE A O 1
ATOM 808 N N . ASN A 1 95 ? 1.948 -3.746 0.305 1.00 97.00 95 ASN A N 1
ATOM 809 C CA . ASN A 1 95 ? 1.529 -2.638 -0.548 1.00 97.00 95 ASN A CA 1
ATOM 810 C C . ASN A 1 95 ? 1.690 -2.984 -2.029 1.00 97.00 95 ASN A C 1
ATOM 812 O O . ASN A 1 95 ? 0.786 -2.733 -2.816 1.00 97.00 95 ASN A O 1
ATOM 816 N N . TRP A 1 96 ? 2.805 -3.610 -2.414 1.00 96.06 96 TRP A N 1
ATOM 817 C CA . TRP A 1 96 ? 3.011 -4.074 -3.785 1.00 96.06 96 TRP A CA 1
ATOM 818 C C . TRP A 1 96 ? 1.925 -5.059 -4.232 1.00 96.06 96 TRP A C 1
ATOM 820 O O . TRP A 1 96 ? 1.365 -4.905 -5.316 1.00 96.06 96 TRP A O 1
ATOM 830 N N . GLN A 1 97 ? 1.569 -6.028 -3.384 1.00 96.69 97 GLN A N 1
ATOM 831 C CA . GLN A 1 97 ? 0.464 -6.945 -3.666 1.00 96.69 97 GLN A CA 1
ATOM 832 C C . GLN A 1 97 ? -0.881 -6.217 -3.741 1.00 96.69 97 GLN A C 1
ATOM 834 O O . GLN A 1 97 ? -1.666 -6.502 -4.640 1.00 96.69 97 GLN A O 1
ATOM 839 N N . LEU A 1 98 ? -1.152 -5.279 -2.832 1.00 97.44 98 LEU A N 1
ATOM 840 C CA . LEU A 1 98 ? -2.399 -4.515 -2.797 1.00 97.44 98 LEU A CA 1
ATOM 841 C C . LEU A 1 98 ? -2.581 -3.672 -4.057 1.00 97.44 98 LEU A C 1
ATOM 843 O O . LEU A 1 98 ? -3.660 -3.653 -4.638 1.00 97.44 98 LEU A O 1
ATOM 847 N N . LEU A 1 99 ? -1.522 -2.992 -4.486 1.00 95.12 99 LEU A N 1
ATOM 848 C CA . LEU A 1 99 ? -1.543 -2.123 -5.656 1.00 95.12 99 LEU A CA 1
ATOM 849 C C . LEU A 1 99 ? -1.713 -2.892 -6.973 1.00 95.12 99 LEU A C 1
ATOM 851 O O . LEU A 1 99 ? -2.136 -2.308 -7.964 1.00 95.12 99 LEU A O 1
ATOM 855 N N . LEU A 1 100 ? -1.449 -4.199 -6.965 1.00 93.44 100 LEU A N 1
ATOM 856 C CA . LEU A 1 100 ? -1.753 -5.124 -8.059 1.00 93.44 100 LEU A CA 1
ATOM 857 C C . LEU A 1 100 ? -3.093 -5.862 -7.879 1.00 93.44 100 LEU A C 1
ATOM 859 O O . LEU A 1 100 ? -3.374 -6.788 -8.637 1.00 93.44 100 LEU A O 1
ATOM 863 N N . ASP A 1 101 ? -3.870 -5.505 -6.852 1.00 95.94 101 ASP A N 1
ATOM 864 C CA . ASP A 1 101 ? -5.095 -6.183 -6.412 1.00 95.94 101 ASP A CA 1
ATOM 865 C C . ASP A 1 101 ? -4.912 -7.694 -6.168 1.00 95.94 101 ASP A C 1
ATOM 867 O O . ASP A 1 101 ? -5.693 -8.544 -6.586 1.00 95.94 101 ASP A O 1
ATOM 871 N N . ARG A 1 102 ? -3.815 -8.057 -5.492 1.00 94.94 102 ARG A N 1
ATOM 872 C CA . ARG A 1 102 ? -3.425 -9.450 -5.200 1.00 94.94 102 ARG A CA 1
ATOM 873 C C . ARG A 1 102 ? -3.465 -9.806 -3.719 1.00 94.94 102 ARG A C 1
ATOM 875 O O . ARG A 1 102 ? -2.999 -10.883 -3.340 1.00 94.94 102 ARG A O 1
ATOM 882 N N . VAL A 1 103 ? -4.029 -8.959 -2.870 1.00 96.75 103 VAL A N 1
ATOM 883 C CA . VAL A 1 103 ? -4.235 -9.298 -1.454 1.00 96.75 103 VAL A CA 1
ATOM 884 C C . VAL A 1 103 ? -5.467 -10.198 -1.276 1.00 96.75 103 VAL A C 1
ATOM 886 O O . VAL A 1 103 ? -6.388 -10.125 -2.093 1.00 96.75 103 VAL A O 1
ATOM 889 N N . PRO A 1 104 ? -5.517 -11.064 -0.244 1.00 96.19 104 PRO A N 1
ATOM 890 C CA . PRO A 1 104 ? -6.615 -12.013 -0.051 1.00 96.19 104 PRO A CA 1
ATOM 891 C C . PRO A 1 104 ? -7.872 -11.365 0.567 1.00 96.19 104 PRO A C 1
ATOM 893 O O . PRO A 1 104 ? -8.313 -11.725 1.662 1.00 96.19 104 PRO A O 1
ATOM 896 N N . THR A 1 105 ? -8.460 -10.400 -0.146 1.00 96.94 105 THR A N 1
ATOM 897 C CA . THR A 1 105 ? -9.852 -9.967 0.070 1.00 96.94 105 THR A CA 1
ATOM 898 C C . THR A 1 105 ? -10.811 -11.098 -0.286 1.00 96.94 105 THR A C 1
ATOM 900 O O . THR A 1 105 ? -10.442 -12.010 -1.030 1.00 96.94 105 THR A O 1
ATOM 903 N N . LYS A 1 106 ? -12.052 -11.067 0.217 1.00 96.00 106 LYS A N 1
ATOM 904 C CA . LYS A 1 106 ? -13.019 -12.124 -0.125 1.00 96.00 106 LYS A CA 1
ATOM 905 C C . LYS A 1 106 ? -13.248 -12.235 -1.633 1.00 96.00 106 LYS A C 1
ATOM 907 O O . LYS A 1 106 ? -13.206 -13.348 -2.146 1.00 96.00 106 LYS A O 1
ATOM 912 N N . ALA A 1 107 ? -13.380 -11.114 -2.350 1.00 95.94 107 ALA A N 1
ATOM 913 C CA . ALA A 1 107 ? -13.494 -11.121 -3.810 1.00 95.94 107 ALA A CA 1
ATOM 914 C C . ALA A 1 107 ? -12.312 -11.846 -4.485 1.00 95.94 107 ALA A C 1
ATOM 916 O O . ALA A 1 107 ? -12.513 -12.738 -5.309 1.00 95.94 107 ALA A O 1
ATOM 917 N N . ASN A 1 108 ? -11.075 -11.545 -4.076 1.00 95.50 108 ASN A N 1
ATOM 918 C CA . ASN A 1 108 ? -9.885 -12.189 -4.638 1.00 95.50 108 ASN A CA 1
ATOM 919 C C . ASN A 1 108 ? -9.772 -13.670 -4.263 1.00 95.50 108 ASN A C 1
ATOM 921 O O . ASN A 1 108 ? -9.232 -14.460 -5.036 1.00 95.50 108 ASN A O 1
ATOM 925 N N . LEU A 1 109 ? -10.270 -14.066 -3.094 1.00 94.62 109 LEU A N 1
ATOM 926 C CA . LEU A 1 109 ? -10.303 -15.468 -2.691 1.00 94.62 109 LEU A CA 1
ATOM 927 C C . LEU A 1 109 ? -11.353 -16.273 -3.471 1.00 94.62 109 LEU A C 1
ATOM 929 O O . LEU A 1 109 ? -11.081 -17.430 -3.788 1.00 94.62 109 LEU A O 1
ATOM 933 N N . VAL A 1 110 ? -12.490 -15.670 -3.838 1.00 93.88 110 VAL A N 1
ATOM 934 C CA . VAL A 1 110 ? -13.476 -16.284 -4.748 1.00 93.88 110 VAL A CA 1
ATOM 935 C C . VAL A 1 110 ? -12.869 -16.480 -6.137 1.00 93.88 110 VAL A C 1
ATOM 937 O O . VAL A 1 110 ? -12.917 -17.581 -6.675 1.00 93.88 110 VAL A O 1
ATOM 940 N N . ILE A 1 111 ? -12.192 -15.462 -6.685 1.00 93.12 111 ILE A N 1
ATOM 941 C CA . ILE A 1 111 ? -11.500 -15.562 -7.987 1.00 93.12 111 ILE A CA 1
ATOM 942 C C . ILE A 1 111 ? -10.448 -16.685 -7.988 1.00 93.12 111 ILE A C 1
ATOM 944 O O . ILE A 1 111 ? -10.237 -17.347 -9.001 1.00 93.12 111 ILE A O 1
ATOM 948 N N . ARG A 1 112 ? -9.790 -16.926 -6.847 1.00 92.25 112 ARG A N 1
ATOM 949 C CA . ARG A 1 112 ? -8.802 -18.007 -6.677 1.00 92.25 112 ARG A CA 1
ATOM 950 C C . ARG A 1 112 ? -9.425 -19.384 -6.432 1.00 92.25 112 ARG A C 1
ATOM 952 O O . ARG A 1 112 ? -8.676 -20.347 -6.297 1.00 92.25 112 ARG A O 1
ATOM 959 N N . GLY A 1 113 ? -10.750 -19.482 -6.330 1.00 91.31 113 GLY A N 1
ATOM 960 C CA . GLY A 1 113 ? -11.451 -20.718 -5.982 1.00 91.31 113 GLY A CA 1
ATOM 961 C C . GLY A 1 113 ? -11.195 -21.197 -4.549 1.00 91.31 113 GLY A C 1
ATOM 962 O O . GLY A 1 113 ? -11.348 -22.383 -4.276 1.00 91.31 113 GLY A O 1
ATOM 963 N N . ILE A 1 114 ? -10.766 -20.303 -3.648 1.00 90.00 114 ILE A N 1
ATOM 964 C CA . ILE A 1 114 ? -10.502 -20.620 -2.234 1.00 90.00 114 ILE A CA 1
ATOM 965 C C . ILE A 1 114 ? -11.775 -20.461 -1.397 1.00 90.00 114 ILE A C 1
ATOM 967 O O . ILE A 1 114 ? -12.076 -21.332 -0.588 1.00 90.00 114 ILE A O 1
ATOM 971 N N . LEU A 1 115 ? -12.519 -19.365 -1.589 1.00 88.06 115 LEU A N 1
ATOM 972 C CA . LEU A 1 115 ? -13.859 -19.209 -1.011 1.00 88.06 115 LEU A CA 1
ATOM 973 C C . LEU A 1 115 ? -14.896 -19.620 -2.055 1.00 88.06 115 LEU A C 1
ATOM 975 O O . LEU A 1 115 ? -14.773 -19.267 -3.230 1.00 88.06 115 LEU A O 1
ATOM 979 N N . GLY A 1 116 ? -15.918 -20.360 -1.628 1.00 83.62 116 GLY A N 1
ATOM 980 C CA . GLY A 1 116 ? -17.029 -20.727 -2.502 1.00 83.62 116 GLY A CA 1
ATOM 981 C C . GLY A 1 116 ? -17.916 -19.524 -2.833 1.00 83.62 116 GLY A C 1
ATOM 982 O O . GLY A 1 116 ? -18.105 -18.641 -2.003 1.00 83.62 116 GLY A O 1
ATOM 983 N N . GLU A 1 117 ? -18.536 -19.516 -4.016 1.00 76.06 117 GLU A N 1
ATOM 984 C CA . GLU A 1 117 ? -19.467 -18.449 -4.442 1.00 76.06 117 GLU A CA 1
ATOM 985 C C . GLU A 1 117 ? -20.693 -18.294 -3.521 1.00 76.06 117 GLU A C 1
ATOM 987 O O . GLU A 1 117 ? -21.343 -17.253 -3.513 1.00 76.06 117 GLU A O 1
ATOM 992 N N . LEU A 1 118 ? -21.013 -19.336 -2.745 1.00 74.00 118 LEU A N 1
ATOM 993 C CA . LEU A 1 118 ? -22.124 -19.358 -1.790 1.00 74.00 118 LEU A CA 1
ATOM 994 C C . LEU A 1 118 ? -21.757 -18.781 -0.414 1.00 74.00 118 LEU A C 1
ATOM 996 O O . LEU A 1 118 ? -22.638 -18.637 0.435 1.00 74.00 118 LEU A O 1
ATOM 1000 N N . GLU A 1 119 ? -20.478 -18.494 -0.161 1.00 81.44 119 GLU A N 1
ATOM 1001 C CA . GLU A 1 119 ? -20.051 -17.897 1.101 1.00 81.44 119 GLU A CA 1
ATOM 1002 C C . GLU A 1 119 ? -20.346 -16.395 1.154 1.00 81.44 119 GLU A C 1
ATOM 1004 O O . GLU A 1 119 ? -20.415 -15.700 0.141 1.00 81.44 119 GLU A O 1
ATOM 1009 N N . ASP A 1 120 ? -20.511 -15.875 2.373 1.00 88.56 120 ASP A N 1
ATOM 1010 C CA . ASP A 1 120 ? -20.785 -14.461 2.598 1.00 88.56 120 ASP A CA 1
ATOM 1011 C C . ASP A 1 120 ? -19.601 -13.584 2.148 1.00 88.56 120 ASP A C 1
ATOM 1013 O O . ASP A 1 120 ? -18.629 -13.387 2.885 1.00 88.56 120 ASP A O 1
ATOM 1017 N N . GLY A 1 121 ? -19.705 -13.012 0.946 1.00 93.19 121 GLY A N 1
ATOM 1018 C CA . GLY A 1 121 ? -18.740 -12.080 0.360 1.00 93.19 121 GLY A CA 1
ATOM 1019 C C . GLY A 1 121 ? -18.682 -10.707 1.037 1.00 93.19 121 GLY A C 1
ATOM 1020 O O . GLY A 1 121 ? -17.838 -9.887 0.673 1.00 93.19 121 GLY A O 1
ATOM 1021 N N . LYS A 1 122 ? -19.534 -10.429 2.034 1.00 95.88 122 LYS A N 1
ATOM 1022 C CA . LYS A 1 122 ? -19.644 -9.102 2.649 1.00 95.88 122 LYS A CA 1
ATOM 1023 C C . LYS A 1 122 ? -18.384 -8.696 3.405 1.00 95.88 122 LYS A C 1
ATOM 1025 O O . LYS A 1 122 ? -17.767 -9.492 4.121 1.00 95.88 122 LYS A O 1
ATOM 1030 N N . CYS A 1 123 ? -18.047 -7.415 3.297 1.00 97.12 123 CYS A N 1
ATOM 1031 C CA . CYS A 1 123 ? -16.955 -6.757 4.003 1.00 97.12 123 CYS A CA 1
ATOM 1032 C C . CYS A 1 123 ? -16.998 -7.040 5.499 1.00 97.12 123 CYS A C 1
ATOM 1034 O O . CYS A 1 123 ? -18.019 -6.843 6.163 1.00 97.12 123 CYS A O 1
ATOM 1036 N N . VAL A 1 124 ? -15.854 -7.465 6.038 1.00 94.88 124 VAL A N 1
ATOM 1037 C CA . VAL A 1 124 ? -15.716 -7.871 7.440 1.00 94.88 124 VAL A CA 1
ATOM 1038 C C . VAL A 1 124 ? -16.092 -6.748 8.408 1.00 94.88 124 VAL A C 1
ATOM 1040 O O . VAL A 1 124 ? -16.666 -7.029 9.457 1.00 94.88 124 VAL A O 1
ATOM 1043 N N . PHE A 1 125 ? -15.843 -5.493 8.034 1.00 96.25 125 PHE A N 1
ATOM 1044 C CA . PHE A 1 125 ? -16.139 -4.321 8.853 1.00 96.25 125 PHE A CA 1
ATOM 1045 C C . PHE A 1 125 ? -17.599 -3.876 8.785 1.00 96.25 125 PHE A C 1
ATOM 1047 O O . PHE A 1 125 ? -18.246 -3.707 9.818 1.00 96.25 125 PHE A O 1
ATOM 1054 N N . CYS A 1 126 ? -18.126 -3.621 7.582 1.00 95.38 126 CYS A N 1
ATOM 1055 C CA . CYS A 1 126 ? -19.446 -3.002 7.455 1.00 95.38 126 CYS A CA 1
ATOM 1056 C C . CYS A 1 126 ? -20.592 -4.008 7.414 1.00 95.38 126 CYS A C 1
ATOM 1058 O O . CYS A 1 126 ? -21.694 -3.621 7.800 1.00 95.38 126 CYS A O 1
ATOM 1060 N N . LYS A 1 127 ? -20.332 -5.248 6.971 1.00 95.25 127 LYS A N 1
ATOM 1061 C CA . LYS A 1 127 ? -21.326 -6.307 6.735 1.00 95.25 127 LYS A CA 1
ATOM 1062 C C . LYS A 1 127 ? -22.454 -5.912 5.758 1.00 95.25 127 LYS A C 1
ATOM 1064 O O . LYS A 1 127 ? -23.547 -6.455 5.843 1.00 95.25 127 LYS A O 1
ATOM 1069 N N . VAL A 1 128 ? -22.213 -4.949 4.859 1.00 95.44 128 VAL A N 1
ATOM 1070 C CA . VAL A 1 128 ? -23.234 -4.375 3.949 1.00 95.44 128 VAL A CA 1
ATOM 1071 C C . VAL A 1 128 ? -22.850 -4.522 2.473 1.00 95.44 128 VAL A C 1
ATOM 1073 O O . VAL A 1 128 ? -23.612 -5.087 1.689 1.00 95.44 128 VAL A O 1
ATOM 1076 N N . GLU A 1 129 ? -21.673 -4.039 2.085 1.00 96.38 129 GLU A N 1
ATOM 1077 C CA . GLU A 1 129 ? -21.141 -4.180 0.722 1.00 96.38 129 GLU A CA 1
ATOM 1078 C C . GLU A 1 129 ? -20.151 -5.345 0.646 1.00 96.38 129 GLU A C 1
ATOM 1080 O O . GLU A 1 129 ? -19.667 -5.817 1.678 1.00 96.38 129 GLU A O 1
ATOM 1085 N N . ASP A 1 130 ? -19.865 -5.819 -0.565 1.00 96.50 130 ASP A N 1
ATOM 1086 C CA . ASP A 1 130 ? -18.930 -6.922 -0.792 1.00 96.50 130 ASP A CA 1
ATOM 1087 C C . ASP A 1 130 ? -17.476 -6.489 -0.544 1.00 96.50 130 ASP A C 1
ATOM 1089 O O . ASP A 1 130 ? -17.105 -5.326 -0.714 1.00 96.50 130 ASP A O 1
ATOM 1093 N N . GLU A 1 131 ? -16.646 -7.421 -0.070 1.00 97.75 131 GLU A N 1
ATOM 1094 C CA . GLU A 1 131 ? -15.243 -7.153 0.241 1.00 97.75 131 GLU A CA 1
ATOM 1095 C C . GLU A 1 131 ? -14.355 -7.271 -1.000 1.00 97.75 131 GLU A C 1
ATOM 1097 O O . GLU A 1 131 ? -13.850 -8.349 -1.322 1.00 97.75 131 GLU A O 1
ATOM 1102 N N . ASP A 1 132 ? -14.088 -6.136 -1.635 1.00 97.38 132 ASP A N 1
ATOM 1103 C CA . ASP A 1 132 ? -12.951 -5.950 -2.535 1.00 97.38 132 ASP A CA 1
ATOM 1104 C C . ASP A 1 132 ? -11.897 -5.019 -1.901 1.00 97.38 132 ASP A C 1
ATOM 1106 O O . ASP A 1 132 ? -12.099 -4.459 -0.815 1.00 97.38 132 ASP A O 1
ATOM 1110 N N . SER A 1 133 ? -10.742 -4.860 -2.554 1.00 97.62 133 SER A N 1
ATOM 1111 C CA . SER A 1 133 ? -9.655 -4.009 -2.047 1.00 97.62 133 SER A CA 1
ATOM 1112 C C . SER A 1 133 ? -10.097 -2.549 -1.897 1.00 97.62 133 SER A C 1
ATOM 1114 O O . SER A 1 133 ? -9.810 -1.892 -0.898 1.00 97.62 133 SER A O 1
ATOM 1116 N N . LYS A 1 134 ? -10.858 -2.026 -2.857 1.00 97.25 134 LYS A N 1
ATOM 1117 C CA . LYS A 1 134 ? -11.304 -0.631 -2.857 1.00 97.25 134 LYS A CA 1
ATOM 1118 C C . LYS A 1 134 ? -12.286 -0.348 -1.718 1.00 97.25 134 LYS A C 1
ATOM 1120 O O . LYS A 1 134 ? -12.163 0.664 -1.024 1.00 97.25 134 LYS A O 1
ATOM 1125 N N . HIS A 1 135 ? -13.251 -1.230 -1.500 1.00 97.75 135 HIS A N 1
ATOM 1126 C CA . HIS A 1 135 ? -14.195 -1.138 -0.407 1.00 97.75 135 HIS A CA 1
ATOM 1127 C C . HIS A 1 135 ? -13.473 -1.293 0.926 1.00 97.75 135 HIS A C 1
ATOM 1129 O O . HIS A 1 135 ? -13.577 -0.406 1.769 1.00 97.75 135 HIS A O 1
ATOM 1135 N N . LEU A 1 136 ? -12.694 -2.360 1.111 1.00 97.94 136 LEU A N 1
ATOM 1136 C CA . LEU A 1 136 ? -12.025 -2.644 2.379 1.00 97.94 136 LEU A CA 1
ATOM 1137 C C . LEU A 1 136 ? -11.113 -1.493 2.830 1.00 97.94 136 LEU A C 1
ATOM 1139 O O . LEU A 1 136 ? -11.191 -1.059 3.983 1.00 97.94 136 LEU A O 1
ATOM 1143 N N . PHE A 1 137 ? -10.278 -0.983 1.923 1.00 98.06 137 PHE A N 1
ATOM 1144 C CA . PHE A 1 137 ? -9.223 -0.033 2.266 1.00 98.06 137 PHE A CA 1
ATOM 1145 C C . PHE A 1 137 ? -9.605 1.438 2.120 1.00 98.06 137 PHE A C 1
ATOM 1147 O O . PHE A 1 137 ? -8.932 2.273 2.719 1.00 98.06 137 PHE A O 1
ATOM 1154 N N . LEU A 1 138 ? -10.649 1.785 1.358 1.00 97.12 138 LEU A N 1
ATOM 1155 C CA . LEU A 1 138 ? -10.965 3.189 1.057 1.00 97.12 138 LEU A CA 1
ATOM 1156 C C . LEU A 1 138 ? -12.427 3.556 1.337 1.00 97.12 138 LEU A C 1
ATOM 1158 O O . LEU A 1 138 ? -12.679 4.574 1.979 1.00 97.12 138 LEU A O 1
ATOM 1162 N N . LYS A 1 139 ? -13.397 2.751 0.876 1.00 96.38 139 LYS A N 1
ATOM 1163 C CA . LYS A 1 139 ? -14.822 3.149 0.883 1.00 96.38 139 LYS A CA 1
ATOM 1164 C C . LYS A 1 139 ? -15.644 2.654 2.066 1.00 96.38 139 LYS A C 1
ATOM 1166 O O . LYS A 1 139 ? -16.691 3.231 2.353 1.00 96.38 139 LYS A O 1
ATOM 1171 N N . CYS A 1 140 ? -15.222 1.584 2.732 1.00 97.06 140 CYS A N 1
ATOM 1172 C CA . CYS A 1 140 ? -15.952 1.016 3.857 1.00 97.06 140 CYS A CA 1
ATOM 1173 C C . CYS A 1 140 ? -16.244 2.105 4.889 1.00 97.06 140 CYS A C 1
ATOM 1175 O O . CYS A 1 140 ? -15.346 2.864 5.231 1.00 97.06 140 CYS A O 1
ATOM 1177 N N . LYS A 1 141 ? -17.463 2.162 5.440 1.00 95.88 141 LYS A N 1
ATOM 1178 C CA . LYS A 1 141 ? -17.855 3.200 6.414 1.00 95.88 141 LYS A CA 1
ATOM 1179 C C . LYS A 1 141 ? -16.856 3.377 7.568 1.00 95.88 141 LYS A C 1
ATOM 1181 O O . LYS A 1 141 ? -16.650 4.495 8.022 1.00 95.88 141 LYS A O 1
ATOM 1186 N N . ILE A 1 142 ? -16.236 2.283 8.026 1.00 95.56 142 ILE A N 1
ATOM 1187 C CA . ILE A 1 142 ? -15.219 2.313 9.085 1.00 95.56 142 ILE A CA 1
ATOM 1188 C C . ILE A 1 142 ? -13.927 2.922 8.545 1.00 95.56 142 ILE A C 1
ATOM 1190 O O . ILE A 1 142 ? -13.436 3.905 9.091 1.00 95.56 142 ILE A O 1
ATOM 1194 N N . THR A 1 143 ? -13.403 2.378 7.449 1.00 96.50 143 THR A N 1
ATOM 1195 C CA . THR A 1 143 ? -12.135 2.827 6.870 1.00 96.50 143 THR A CA 1
ATOM 1196 C C . THR A 1 143 ? -12.209 4.258 6.339 1.00 96.50 143 THR A C 1
ATOM 1198 O O . THR A 1 143 ? -11.301 5.046 6.567 1.00 96.50 143 THR A O 1
ATOM 1201 N N . SER A 1 144 ? -13.316 4.641 5.703 1.00 95.62 144 SER A N 1
ATOM 1202 C CA . SER A 1 144 ? -13.569 6.010 5.258 1.00 95.62 144 SER A CA 1
ATOM 1203 C C . SER A 1 144 ? -13.623 6.981 6.434 1.00 95.62 144 SER A C 1
ATOM 1205 O O . SER A 1 144 ? -13.102 8.082 6.307 1.00 95.62 144 SER A O 1
ATOM 1207 N N . TRP A 1 145 ? -14.229 6.603 7.565 1.00 95.81 145 TRP A N 1
ATOM 1208 C CA . TRP A 1 145 ? -14.210 7.441 8.766 1.00 95.81 145 TRP A CA 1
ATOM 1209 C C . TRP A 1 145 ? -12.780 7.613 9.290 1.00 95.81 145 TRP A C 1
ATOM 1211 O O . TRP A 1 145 ? -12.361 8.738 9.532 1.00 95.81 145 TRP A O 1
ATOM 1221 N N . VAL A 1 146 ? -12.003 6.526 9.369 1.00 96.31 146 VAL A N 1
ATOM 1222 C CA . VAL A 1 146 ? -10.590 6.574 9.786 1.00 96.31 146 VAL A CA 1
ATOM 1223 C C . VAL A 1 146 ? -9.783 7.502 8.887 1.00 96.31 146 VAL A C 1
ATOM 1225 O O . VAL A 1 146 ? -9.071 8.361 9.390 1.00 96.31 146 VAL A O 1
ATOM 1228 N N . TRP A 1 147 ? -9.936 7.384 7.569 1.00 96.06 147 TRP A N 1
ATOM 1229 C CA . TRP A 1 147 ? -9.296 8.279 6.611 1.00 96.06 147 TRP A CA 1
ATOM 1230 C C . TRP A 1 147 ? -9.652 9.745 6.865 1.00 96.06 147 TRP A C 1
ATOM 1232 O O . TRP A 1 147 ? -8.753 10.579 6.893 1.00 96.06 147 TRP A O 1
ATOM 1242 N N . GLN A 1 148 ? -10.927 10.064 7.101 1.00 94.94 148 GLN A N 1
ATOM 1243 C CA . GLN A 1 148 ? -11.352 11.436 7.397 1.00 94.94 148 GLN A CA 1
ATOM 1244 C C . GLN A 1 148 ? -10.771 11.962 8.715 1.00 94.94 148 GLN A C 1
ATOM 1246 O O . GLN A 1 148 ? -10.360 13.117 8.779 1.00 94.94 148 GLN A O 1
ATOM 1251 N N . GLU A 1 149 ? -10.688 11.138 9.759 1.00 93.62 149 GLU A N 1
ATOM 1252 C CA . GLU A 1 149 ? -10.048 11.554 11.012 1.00 93.62 149 GLU A CA 1
ATOM 1253 C C . GLU A 1 149 ? -8.530 11.694 10.873 1.00 93.62 149 GLU A C 1
ATOM 1255 O O . GLU A 1 149 ? -7.964 12.643 11.408 1.00 93.62 149 GLU A O 1
ATOM 1260 N N . CYS A 1 150 ? -7.868 10.828 10.099 1.00 91.56 150 CYS A N 1
ATOM 1261 C CA . CYS A 1 150 ? -6.470 11.032 9.733 1.00 91.56 150 CYS A CA 1
ATOM 1262 C C . CYS A 1 150 ? -6.302 12.351 8.973 1.00 91.56 150 CYS A C 1
ATOM 1264 O O . CYS A 1 150 ? -5.414 13.121 9.299 1.00 91.56 150 CYS A O 1
ATOM 1266 N N . ALA A 1 151 ? -7.166 12.649 8.003 1.00 90.00 151 ALA A N 1
ATOM 1267 C CA . ALA A 1 151 ? -7.106 13.886 7.228 1.00 90.00 151 ALA A CA 1
ATOM 1268 C C . ALA A 1 151 ? -7.217 15.129 8.120 1.00 90.00 151 ALA A C 1
ATOM 1270 O O . ALA A 1 151 ? -6.381 16.022 8.028 1.00 90.00 151 ALA A O 1
ATOM 1271 N N . LYS A 1 152 ? -8.171 15.134 9.063 1.00 88.50 152 LYS A N 1
ATOM 1272 C CA . LYS A 1 152 ? -8.288 16.178 10.095 1.00 88.50 152 LYS A CA 1
ATOM 1273 C C . LYS A 1 152 ? -7.032 16.272 10.955 1.00 88.50 152 LYS A C 1
ATOM 1275 O O . LYS A 1 152 ? -6.540 17.370 11.197 1.00 88.50 152 LYS A O 1
ATOM 1280 N N . TRP A 1 153 ? -6.508 15.127 11.389 1.00 81.44 153 TRP A N 1
ATOM 1281 C CA . TRP A 1 153 ? -5.267 15.047 12.153 1.00 81.44 153 TRP A CA 1
ATOM 1282 C C . TRP A 1 153 ? -4.038 15.508 11.359 1.00 81.44 153 TRP A C 1
ATOM 1284 O O . TRP A 1 153 ? -3.038 15.833 11.969 1.00 81.44 153 TRP A O 1
ATOM 1294 N N . TRP A 1 154 ? -4.099 15.607 10.035 1.00 76.62 154 TRP A N 1
ATOM 1295 C CA . TRP A 1 154 ? -3.032 16.191 9.217 1.00 76.62 154 TRP A CA 1
ATOM 1296 C C . TRP A 1 154 ? -3.417 17.550 8.619 1.00 76.62 154 TRP A C 1
ATOM 1298 O O . TRP A 1 154 ? -2.674 18.078 7.808 1.00 76.62 154 TRP A O 1
ATOM 1308 N N . GLY A 1 155 ? -4.586 18.109 8.949 1.00 78.94 155 GLY A N 1
ATOM 1309 C CA . GLY A 1 155 ? -5.018 19.411 8.414 1.00 78.94 155 GLY A CA 1
ATOM 1310 C C . GLY A 1 155 ? -5.215 19.422 6.902 1.00 78.94 155 GLY A C 1
ATOM 1311 O O . GLY A 1 155 ? -5.134 20.471 6.271 1.00 78.94 155 GLY A O 1
ATOM 1312 N N . ILE A 1 156 ? -5.463 18.256 6.311 1.00 83.38 156 ILE A N 1
ATOM 1313 C CA . ILE A 1 156 ? -5.679 18.093 4.877 1.00 83.38 156 ILE A CA 1
ATOM 1314 C C . ILE A 1 156 ? -7.116 17.681 4.596 1.00 83.38 156 ILE A C 1
ATOM 1316 O O . ILE A 1 156 ? -7.787 17.042 5.406 1.00 83.38 156 ILE A O 1
ATOM 1320 N N . GLU A 1 157 ? -7.566 17.974 3.384 1.00 84.38 157 GLU A N 1
ATOM 1321 C CA . GLU A 1 157 ? -8.788 17.401 2.840 1.00 84.38 157 GLU A CA 1
ATOM 1322 C C . GLU A 1 157 ? -8.437 16.237 1.915 1.00 84.38 157 GLU A C 1
ATOM 1324 O O . GLU A 1 157 ? -7.618 16.373 1.003 1.00 84.38 157 GLU A O 1
ATOM 1329 N N . ILE A 1 158 ? -9.073 15.082 2.125 1.00 87.44 158 ILE A N 1
ATOM 1330 C CA . ILE A 1 158 ? -8.871 13.908 1.272 1.00 87.44 158 ILE A CA 1
ATOM 1331 C C . ILE A 1 158 ? -10.191 13.379 0.729 1.00 87.44 158 ILE A C 1
ATOM 1333 O O . ILE A 1 158 ? -11.205 13.284 1.428 1.00 87.44 158 ILE A O 1
ATOM 1337 N N . ARG A 1 159 ? -10.151 12.962 -0.538 1.00 86.25 159 ARG A N 1
ATOM 1338 C CA . ARG A 1 159 ? -11.275 12.332 -1.229 1.00 86.25 159 ARG A CA 1
ATOM 1339 C C . ARG A 1 159 ? -10.804 11.075 -1.953 1.00 86.25 159 ARG A C 1
ATOM 1341 O O . ARG A 1 159 ? -10.176 11.142 -3.005 1.00 86.25 159 ARG A O 1
ATOM 1348 N N . LEU A 1 160 ? -11.113 9.918 -1.372 1.00 86.25 160 LEU A N 1
ATOM 1349 C CA . LEU A 1 160 ? -10.636 8.607 -1.821 1.00 86.25 160 LEU A CA 1
ATOM 1350 C C . LEU A 1 160 ? -11.739 7.845 -2.569 1.00 86.25 160 LEU A C 1
ATOM 1352 O O . LEU A 1 160 ? -12.382 6.952 -2.028 1.00 86.25 160 LEU A O 1
ATOM 1356 N N . GLU A 1 161 ? -11.998 8.221 -3.823 1.00 73.94 161 GLU A N 1
ATOM 1357 C CA . GLU A 1 161 ? -13.109 7.643 -4.610 1.00 73.94 161 GLU A CA 1
ATOM 1358 C C . GLU A 1 161 ? -12.689 6.573 -5.621 1.00 73.94 161 GLU A C 1
ATOM 1360 O O . GLU A 1 161 ? -13.519 5.783 -6.103 1.00 73.94 161 GLU A O 1
ATOM 1365 N N . ARG A 1 162 ? -11.398 6.550 -5.952 1.00 86.81 162 ARG A N 1
ATOM 1366 C CA . ARG A 1 162 ? -10.804 5.655 -6.946 1.00 86.81 162 ARG A CA 1
ATOM 1367 C C . ARG A 1 162 ? -10.295 4.370 -6.288 1.00 86.81 162 ARG A C 1
ATOM 1369 O O . ARG A 1 162 ? -10.898 3.918 -5.320 1.00 86.81 162 ARG A O 1
ATOM 1376 N N . ASP A 1 163 ? -9.311 3.711 -6.877 1.00 92.75 163 ASP A N 1
ATOM 1377 C CA . ASP A 1 163 ? -8.706 2.493 -6.341 1.00 92.75 163 ASP A CA 1
ATOM 1378 C C . ASP A 1 163 ? -7.501 2.799 -5.430 1.00 92.75 163 ASP A C 1
ATOM 1380 O O . ASP A 1 163 ? -7.147 3.956 -5.173 1.00 92.75 163 ASP A O 1
ATOM 1384 N N . CYS A 1 164 ? -6.889 1.738 -4.898 1.00 95.06 164 CYS A N 1
ATOM 1385 C CA . CYS A 1 164 ? -5.728 1.858 -4.020 1.00 95.06 164 CYS A CA 1
ATOM 1386 C C . CYS A 1 164 ? -4.518 2.461 -4.752 1.00 95.06 164 CYS A C 1
ATOM 1388 O O . CYS A 1 164 ? -3.782 3.241 -4.145 1.00 95.06 164 CYS A O 1
ATOM 1390 N N . TRP A 1 165 ? -4.356 2.178 -6.048 1.00 93.75 165 TRP A N 1
ATOM 1391 C CA . TRP A 1 165 ? -3.285 2.716 -6.888 1.00 93.75 165 TRP A CA 1
ATOM 1392 C C . TRP A 1 165 ? -3.351 4.237 -6.995 1.00 93.75 165 TRP A C 1
ATOM 1394 O O . TRP A 1 165 ? -2.396 4.933 -6.641 1.00 93.75 165 TRP A O 1
ATOM 1404 N N . ASP A 1 166 ? -4.504 4.768 -7.387 1.00 92.12 166 ASP A N 1
ATOM 1405 C CA . ASP A 1 166 ? -4.717 6.205 -7.501 1.00 92.12 166 ASP A CA 1
ATOM 1406 C C . ASP A 1 166 ? -4.613 6.905 -6.144 1.00 92.12 166 ASP A C 1
ATOM 1408 O O . ASP A 1 166 ? -4.048 7.999 -6.059 1.00 92.12 166 ASP A O 1
ATOM 1412 N N . SER A 1 167 ? -5.080 6.264 -5.065 1.00 94.25 167 SER A N 1
ATOM 1413 C CA . SER A 1 167 ? -4.917 6.809 -3.715 1.00 94.25 167 SER A CA 1
ATOM 1414 C C . SER A 1 167 ? -3.444 6.921 -3.301 1.00 94.25 167 SER A C 1
ATOM 1416 O O . SER A 1 167 ? -3.034 7.973 -2.819 1.00 94.25 167 SER A O 1
ATOM 1418 N N . PHE A 1 168 ? -2.616 5.902 -3.558 1.00 94.25 168 PHE A N 1
ATOM 1419 C CA . PHE A 1 168 ? -1.185 5.943 -3.243 1.00 94.25 168 PHE A CA 1
ATOM 1420 C C . PHE A 1 168 ? -0.448 6.973 -4.109 1.00 94.25 168 PHE A C 1
ATOM 1422 O O . PHE A 1 168 ? 0.418 7.714 -3.635 1.00 94.25 168 PHE A O 1
ATOM 1429 N N . GLN A 1 169 ? -0.807 7.080 -5.391 1.00 91.00 169 GLN A N 1
ATOM 1430 C CA . GLN A 1 169 ? -0.252 8.107 -6.268 1.00 91.00 169 GLN A CA 1
ATOM 1431 C C . GLN A 1 169 ? -0.593 9.528 -5.807 1.00 91.00 169 GLN A C 1
ATOM 1433 O O . GLN A 1 169 ? 0.253 10.411 -5.939 1.00 91.00 169 GLN A O 1
ATOM 1438 N N . MET A 1 170 ? -1.802 9.757 -5.285 1.00 90.62 170 MET A N 1
ATOM 1439 C CA . MET A 1 170 ? -2.231 11.064 -4.781 1.00 90.62 170 MET A CA 1
ATOM 1440 C C . MET A 1 170 ? -1.331 11.553 -3.638 1.00 90.62 170 MET A C 1
ATOM 1442 O O . MET A 1 170 ? -0.847 12.680 -3.704 1.00 90.62 170 MET A O 1
ATOM 1446 N N . PHE A 1 171 ? -1.043 10.699 -2.651 1.00 89.56 171 PHE A N 1
ATOM 1447 C CA . PHE A 1 171 ? -0.210 11.055 -1.492 1.00 89.56 171 PHE A CA 1
ATOM 1448 C C . PHE A 1 171 ? 1.211 11.473 -1.904 1.00 89.56 171 PHE A C 1
ATOM 1450 O O . PHE A 1 171 ? 1.715 12.506 -1.470 1.00 89.56 171 PHE A O 1
ATOM 1457 N N . GLY A 1 172 ? 1.835 10.761 -2.846 1.00 85.44 172 GLY A N 1
ATOM 1458 C CA . GLY A 1 172 ? 3.171 11.131 -3.339 1.00 85.44 172 GLY A CA 1
ATOM 1459 C C . GLY A 1 172 ? 3.229 12.374 -4.225 1.00 85.44 172 GLY A C 1
ATOM 1460 O O . GLY A 1 172 ? 4.321 12.762 -4.648 1.00 85.44 172 GLY A O 1
ATOM 1461 N N . LYS A 1 173 ? 2.082 12.980 -4.552 1.00 86.25 173 LYS A N 1
ATOM 1462 C CA . LYS A 1 173 ? 1.999 14.244 -5.299 1.00 86.25 173 LYS A CA 1
ATOM 1463 C C . LYS A 1 173 ? 1.866 15.466 -4.386 1.00 86.25 173 LYS A C 1
ATOM 1465 O O . LYS A 1 173 ? 1.954 16.577 -4.902 1.00 86.25 173 LYS A O 1
ATOM 1470 N N . TRP A 1 174 ? 1.672 15.287 -3.077 1.00 84.69 174 TRP A N 1
ATOM 1471 C CA . TRP A 1 174 ? 1.437 16.399 -2.146 1.00 84.69 174 TRP A CA 1
ATOM 1472 C C . TRP A 1 174 ? 2.666 17.244 -1.840 1.00 84.69 174 TRP A C 1
ATOM 1474 O O . TRP A 1 174 ? 2.523 18.441 -1.634 1.00 84.69 174 TRP A O 1
ATOM 1484 N N . SER A 1 175 ? 3.865 16.669 -1.910 1.00 83.62 175 SER A N 1
ATOM 1485 C CA . SER A 1 175 ? 5.104 17.444 -1.839 1.00 83.62 175 SER A CA 1
ATOM 1486 C C . SER A 1 175 ? 5.969 17.183 -3.063 1.00 83.62 175 SER A C 1
ATOM 1488 O O . SER A 1 175 ? 5.815 16.177 -3.756 1.00 83.62 175 SER A O 1
ATOM 1490 N N . LYS A 1 176 ? 6.885 18.106 -3.360 1.00 84.00 176 LYS A N 1
ATOM 1491 C CA . LYS A 1 176 ? 7.976 17.892 -4.322 1.00 84.00 176 LYS A CA 1
ATOM 1492 C C . LYS A 1 176 ? 9.250 17.414 -3.630 1.00 84.00 176 LYS A C 1
ATOM 1494 O O . LYS A 1 176 ? 10.083 16.821 -4.316 1.00 84.00 176 LYS A O 1
ATOM 1499 N N . ASP A 1 177 ? 9.371 17.624 -2.319 1.00 83.06 177 ASP A N 1
ATOM 1500 C CA . ASP A 1 177 ? 10.505 17.172 -1.522 1.00 83.06 177 ASP A CA 1
ATOM 1501 C C . ASP A 1 177 ? 10.486 15.633 -1.411 1.00 83.06 177 ASP A C 1
ATOM 1503 O O . ASP A 1 177 ? 9.490 15.060 -0.958 1.00 83.06 177 ASP A O 1
ATOM 1507 N N . PRO A 1 178 ? 11.556 14.933 -1.837 1.00 84.50 178 PRO A N 1
ATOM 1508 C CA . PRO A 1 178 ? 11.635 13.478 -1.747 1.00 84.50 178 PRO A CA 1
ATOM 1509 C C . PRO A 1 178 ? 11.420 12.923 -0.332 1.00 84.50 178 PRO A C 1
ATOM 1511 O O . PRO A 1 178 ? 10.736 11.914 -0.185 1.00 84.50 178 PRO A O 1
ATOM 1514 N N . LYS A 1 179 ? 11.944 13.585 0.707 1.00 81.00 179 LYS A N 1
ATOM 1515 C CA . LYS A 1 179 ? 11.819 13.131 2.099 1.00 81.00 179 LYS A CA 1
ATOM 1516 C C . LYS A 1 179 ? 10.395 13.299 2.621 1.00 81.00 179 LYS A C 1
ATOM 1518 O O . LYS A 1 179 ? 9.891 12.435 3.335 1.00 81.00 179 LYS A O 1
ATOM 1523 N N . VAL A 1 180 ? 9.725 14.387 2.243 1.00 83.12 180 VAL A N 1
ATOM 1524 C CA . VAL A 1 180 ? 8.322 14.614 2.617 1.00 83.12 180 VAL A CA 1
ATOM 1525 C C . VAL A 1 180 ? 7.400 13.644 1.875 1.00 83.12 180 VAL A C 1
ATOM 1527 O O . VAL A 1 180 ? 6.487 13.081 2.477 1.00 83.12 180 VAL A O 1
ATOM 1530 N N . LYS A 1 181 ? 7.678 13.352 0.596 1.00 87.50 181 LYS A N 1
ATOM 1531 C CA . LYS A 1 181 ? 6.981 12.285 -0.147 1.00 87.50 181 LYS A CA 1
ATOM 1532 C C . LYS A 1 181 ? 7.100 10.930 0.541 1.00 87.50 181 LYS A C 1
ATOM 1534 O O . LYS A 1 181 ? 6.097 10.239 0.678 1.00 87.50 181 LYS A O 1
ATOM 1539 N N . GLU A 1 182 ? 8.296 10.561 0.999 1.00 88.00 182 GLU A N 1
ATOM 1540 C CA . GLU A 1 182 ? 8.491 9.330 1.774 1.00 88.00 182 GLU A CA 1
ATOM 1541 C C . GLU A 1 182 ? 7.653 9.324 3.062 1.00 88.00 182 GLU A C 1
ATOM 1543 O O . GLU A 1 182 ? 7.123 8.278 3.441 1.00 88.00 182 GLU A O 1
ATOM 1548 N N . GLY A 1 183 ? 7.496 10.478 3.716 1.00 86.75 183 GLY A N 1
ATOM 1549 C CA . GLY A 1 183 ? 6.596 10.651 4.856 1.00 86.75 183 GLY A CA 1
ATOM 1550 C C . GLY A 1 183 ? 5.134 10.370 4.498 1.00 86.75 183 GLY A C 1
ATOM 1551 O O . GLY A 1 183 ? 4.485 9.560 5.158 1.00 86.75 183 GLY A O 1
ATOM 1552 N N . TRP A 1 184 ? 4.631 10.955 3.410 1.00 89.75 184 TRP A N 1
ATOM 1553 C CA . TRP A 1 184 ? 3.263 10.712 2.939 1.00 89.75 184 TRP A CA 1
ATOM 1554 C C . TRP A 1 184 ? 3.018 9.258 2.527 1.00 89.75 184 TRP A C 1
ATOM 1556 O O . TRP A 1 184 ? 1.982 8.683 2.868 1.00 89.75 184 TRP A O 1
ATOM 1566 N N . ASP A 1 185 ? 3.994 8.634 1.868 1.00 92.38 185 ASP A N 1
ATOM 1567 C CA . ASP A 1 185 ? 3.948 7.214 1.515 1.00 92.38 185 ASP A CA 1
ATOM 1568 C C . ASP A 1 185 ? 3.901 6.333 2.770 1.00 92.38 185 ASP A C 1
ATOM 1570 O O . ASP A 1 185 ? 3.178 5.333 2.807 1.00 92.38 185 ASP A O 1
ATOM 1574 N N . CYS A 1 186 ? 4.620 6.723 3.825 1.00 91.50 186 CYS A N 1
ATOM 1575 C CA . CYS A 1 186 ? 4.593 6.060 5.124 1.00 91.50 186 CYS A CA 1
ATOM 1576 C C . CYS A 1 186 ? 3.233 6.195 5.827 1.00 91.50 186 CYS A C 1
ATOM 1578 O O . CYS A 1 186 ? 2.700 5.200 6.327 1.00 91.50 186 CYS A O 1
ATOM 1580 N N . ILE A 1 187 ? 2.633 7.387 5.816 1.00 90.50 187 ILE A N 1
ATOM 1581 C CA . ILE A 1 187 ? 1.304 7.635 6.398 1.00 90.50 187 ILE A CA 1
ATOM 1582 C C . ILE A 1 187 ? 0.254 6.775 5.694 1.00 90.50 187 ILE A C 1
ATOM 1584 O O . ILE A 1 187 ? -0.487 6.040 6.351 1.00 90.50 187 ILE A O 1
ATOM 1588 N N . TRP A 1 188 ? 0.231 6.803 4.357 1.00 95.38 188 TRP A N 1
ATOM 1589 C CA . TRP A 1 188 ? -0.704 5.993 3.579 1.00 95.38 188 TRP A CA 1
ATOM 1590 C C . TRP A 1 188 ? -0.550 4.502 3.905 1.00 95.38 188 TRP A C 1
ATOM 1592 O O . TRP A 1 188 ? -1.524 3.815 4.218 1.00 95.38 188 TRP A O 1
ATOM 1602 N N . SER A 1 189 ? 0.696 4.022 3.922 1.00 96.50 189 SER A N 1
ATOM 1603 C CA . SER A 1 189 ? 1.026 2.623 4.210 1.00 96.50 189 SER A CA 1
ATOM 1604 C C . SER A 1 189 ? 0.634 2.211 5.625 1.00 96.50 189 SER A C 1
ATOM 1606 O O . SER A 1 189 ? 0.173 1.090 5.835 1.00 96.50 189 SER A O 1
ATOM 1608 N N . THR A 1 190 ? 0.770 3.114 6.596 1.00 95.00 190 THR A N 1
ATOM 1609 C CA . THR A 1 190 ? 0.361 2.865 7.979 1.00 95.00 190 THR A CA 1
ATOM 1610 C C . THR A 1 190 ? -1.135 2.612 8.076 1.00 95.00 190 THR A C 1
ATOM 1612 O O . THR A 1 190 ? -1.542 1.631 8.703 1.00 95.00 190 THR A O 1
ATOM 1615 N N . VAL A 1 191 ? -1.961 3.456 7.452 1.00 96.50 191 VAL A N 1
ATOM 1616 C CA . VAL A 1 191 ? -3.423 3.291 7.473 1.00 96.50 191 VAL A CA 1
ATOM 1617 C C . VAL A 1 191 ? -3.803 1.948 6.862 1.00 96.50 191 VAL A C 1
ATOM 1619 O O . VAL A 1 191 ? -4.447 1.124 7.510 1.00 96.50 191 VAL A O 1
ATOM 1622 N N . ILE A 1 192 ? -3.320 1.692 5.649 1.00 97.94 192 ILE A N 1
ATOM 1623 C CA . ILE A 1 192 ? -3.590 0.479 4.878 1.00 97.94 192 ILE A CA 1
ATOM 1624 C C . ILE A 1 192 ? -3.187 -0.789 5.640 1.00 97.94 192 ILE A C 1
ATOM 1626 O O . ILE A 1 192 ? -3.991 -1.713 5.795 1.00 97.94 192 ILE A O 1
ATOM 1630 N N . TRP A 1 193 ? -1.970 -0.822 6.181 1.00 97.81 193 TRP A N 1
ATOM 1631 C CA . TRP A 1 193 ? -1.473 -1.960 6.948 1.00 97.81 193 TRP A CA 1
ATOM 1632 C C . TRP A 1 193 ? -2.269 -2.183 8.236 1.00 97.81 193 TRP A C 1
ATOM 1634 O O . TRP A 1 193 ? -2.595 -3.316 8.591 1.00 97.81 193 TRP A O 1
ATOM 1644 N N . THR A 1 194 ? -2.628 -1.108 8.938 1.00 97.06 194 THR A N 1
ATOM 1645 C CA . THR A 1 194 ? -3.406 -1.207 10.178 1.00 97.06 194 THR A CA 1
ATOM 1646 C C . THR A 1 194 ? -4.809 -1.746 9.906 1.00 97.06 194 THR A C 1
ATOM 1648 O O . THR A 1 194 ? -5.275 -2.629 10.627 1.00 97.06 194 THR A O 1
ATOM 1651 N N . VAL A 1 195 ? -5.456 -1.276 8.838 1.00 97.94 195 VAL A N 1
ATOM 1652 C CA . VAL A 1 195 ? -6.757 -1.779 8.376 1.00 97.94 195 VAL A CA 1
ATOM 1653 C C . VAL A 1 195 ? -6.668 -3.270 8.044 1.00 97.94 195 VAL A C 1
ATOM 1655 O O . VAL A 1 195 ? -7.521 -4.043 8.481 1.00 97.94 195 VAL A O 1
ATOM 1658 N N . TRP A 1 196 ? -5.613 -3.698 7.345 1.00 97.88 196 TRP A N 1
ATOM 1659 C CA . TRP A 1 196 ? -5.384 -5.111 7.032 1.00 97.88 196 TRP A CA 1
ATOM 1660 C C . TRP A 1 196 ? -5.254 -5.981 8.288 1.00 97.88 196 TRP A C 1
ATOM 1662 O O . TRP A 1 196 ? -5.928 -7.005 8.417 1.00 97.88 196 TRP A O 1
ATOM 1672 N N . LEU A 1 197 ? -4.430 -5.550 9.247 1.00 96.06 197 LEU A N 1
ATOM 1673 C CA . LEU A 1 197 ? -4.249 -6.257 10.514 1.00 96.06 197 LEU A CA 1
ATOM 1674 C C . LEU A 1 197 ? -5.554 -6.349 11.309 1.00 96.06 197 LEU A C 1
ATOM 1676 O O . LEU A 1 197 ? -5.888 -7.423 11.807 1.00 96.06 197 LEU A O 1
ATOM 1680 N N . ALA A 1 198 ? -6.311 -5.253 11.398 1.00 96.19 198 ALA A N 1
ATOM 1681 C CA . ALA A 1 198 ? -7.599 -5.235 12.083 1.00 96.19 198 ALA A CA 1
ATOM 1682 C C . ALA A 1 198 ? -8.596 -6.200 11.426 1.00 96.19 198 ALA A C 1
ATOM 1684 O O . ALA A 1 198 ? -9.230 -6.993 12.120 1.00 96.19 198 ALA A O 1
ATOM 1685 N N . ARG A 1 199 ? -8.675 -6.206 10.089 1.00 96.12 199 ARG A N 1
ATOM 1686 C CA . ARG A 1 199 ? -9.515 -7.141 9.329 1.00 96.12 199 ARG A CA 1
ATOM 1687 C C . ARG A 1 199 ? -9.147 -8.593 9.631 1.00 96.12 199 ARG A C 1
ATOM 1689 O O . ARG A 1 199 ? -10.032 -9.405 9.885 1.00 96.12 199 ARG A O 1
ATOM 1696 N N . ASN A 1 200 ? -7.857 -8.924 9.640 1.00 95.06 200 ASN A N 1
ATOM 1697 C CA . ASN A 1 200 ? -7.403 -10.286 9.930 1.00 95.06 200 ASN A CA 1
ATOM 1698 C C . ASN A 1 200 ? -7.691 -10.697 11.378 1.00 95.06 200 ASN A C 1
ATOM 1700 O O . ASN A 1 200 ? -8.121 -11.821 11.616 1.00 95.06 200 ASN A O 1
ATOM 1704 N N . GLN A 1 201 ? -7.541 -9.789 12.343 1.00 93.56 201 GLN A N 1
ATOM 1705 C CA . GLN A 1 201 ? -7.927 -10.048 13.733 1.00 93.56 201 GLN A CA 1
ATOM 1706 C C . GLN A 1 201 ? -9.429 -10.332 13.880 1.00 93.56 201 GLN A C 1
ATOM 1708 O O . GLN A 1 201 ? -9.805 -11.199 14.667 1.00 93.56 201 GLN A O 1
ATOM 1713 N N . MET A 1 202 ? -10.288 -9.650 13.117 1.00 93.69 202 MET A N 1
ATOM 1714 C CA . MET A 1 202 ? -11.725 -9.942 13.122 1.00 93.69 202 MET A CA 1
ATOM 1715 C C . MET A 1 202 ? -12.052 -11.328 12.550 1.00 93.69 202 MET A C 1
ATOM 1717 O O . MET A 1 202 ? -12.984 -11.965 13.022 1.00 93.69 202 MET A O 1
ATOM 1721 N N . ILE A 1 203 ? -11.310 -11.799 11.541 1.00 90.38 203 ILE A N 1
ATOM 1722 C CA . ILE A 1 203 ? -11.552 -13.116 10.926 1.00 90.38 203 ILE A CA 1
ATOM 1723 C C . ILE A 1 203 ? -10.996 -14.251 11.783 1.00 90.38 203 ILE A C 1
ATOM 1725 O O . ILE A 1 203 ? -11.692 -15.229 12.024 1.00 90.38 203 ILE A O 1
ATOM 1729 N N . PHE A 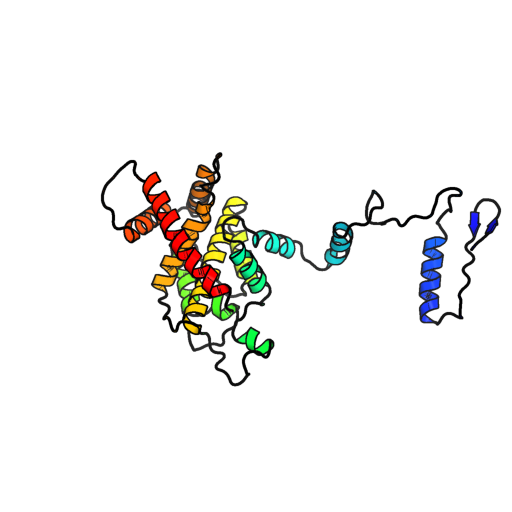1 204 ? -9.737 -14.142 12.207 1.00 90.50 204 PHE A N 1
ATOM 1730 C CA . PHE A 1 204 ? -9.002 -15.269 12.788 1.00 90.50 204 PHE A CA 1
ATOM 1731 C C . PHE A 1 204 ? -9.021 -15.288 14.318 1.00 90.50 204 PHE A C 1
ATOM 1733 O O . PHE A 1 204 ? -8.679 -16.301 14.916 1.00 90.50 204 PHE A O 1
ATOM 1740 N N . GLN A 1 205 ? -9.384 -14.175 14.963 1.00 90.75 205 GLN A N 1
ATOM 1741 C CA . GLN A 1 205 ? -9.336 -14.034 16.425 1.00 90.75 205 GLN A CA 1
ATOM 1742 C C . GLN A 1 205 ? -10.670 -13.564 17.028 1.00 90.75 205 GLN A C 1
ATOM 1744 O O . GLN A 1 205 ? -10.701 -13.235 18.211 1.00 90.75 205 GLN A O 1
ATOM 1749 N N . ASP A 1 206 ? -11.739 -13.474 16.223 1.00 87.19 206 ASP A N 1
ATOM 1750 C CA . ASP A 1 206 ? -13.077 -12.981 16.609 1.00 87.19 206 ASP A CA 1
ATOM 1751 C C . ASP A 1 206 ? -13.050 -11.646 17.389 1.00 87.19 206 ASP A C 1
ATOM 1753 O O . ASP A 1 206 ? -13.880 -11.344 18.252 1.00 87.19 206 ASP A O 1
ATOM 1757 N N . LYS A 1 207 ? -12.041 -10.812 17.108 1.00 87.88 207 LYS A N 1
ATOM 1758 C CA . LYS A 1 207 ? -11.908 -9.495 17.735 1.00 87.88 207 LYS A CA 1
ATOM 1759 C C . LYS A 1 207 ? -12.894 -8.519 17.107 1.00 87.88 207 LYS A C 1
ATOM 1761 O O . LYS A 1 207 ? -13.230 -8.606 15.931 1.00 87.88 207 LYS A O 1
ATOM 1766 N N . LYS A 1 208 ? -13.317 -7.521 17.882 1.00 87.88 208 LYS A N 1
ATOM 1767 C CA . LYS A 1 208 ? -14.091 -6.382 17.371 1.00 87.88 208 LYS A CA 1
ATOM 1768 C C . LYS A 1 208 ? -13.160 -5.222 17.047 1.00 87.88 208 LYS A C 1
ATOM 1770 O O . LYS A 1 208 ? -12.244 -4.928 17.814 1.00 87.88 208 LYS A O 1
ATOM 1775 N N . THR A 1 209 ? -13.424 -4.536 15.941 1.00 88.25 209 THR A N 1
ATOM 1776 C CA . THR A 1 209 ? -12.715 -3.305 15.579 1.00 88.25 209 THR A CA 1
ATOM 1777 C C . THR A 1 209 ? -13.478 -2.090 16.092 1.00 88.25 209 THR A C 1
ATOM 1779 O O . THR A 1 209 ? -14.618 -1.856 15.697 1.00 88.25 209 THR A O 1
ATOM 1782 N N . ASP A 1 210 ? -12.829 -1.307 16.953 1.00 90.38 210 ASP A N 1
ATOM 1783 C CA . ASP A 1 210 ? -13.251 0.051 17.297 1.00 90.38 210 ASP A CA 1
ATOM 1784 C C . ASP A 1 210 ? -12.514 1.040 16.374 1.00 90.38 210 ASP A C 1
ATOM 1786 O O . ASP A 1 210 ? -11.278 1.075 16.405 1.00 90.38 210 ASP A O 1
ATOM 1790 N N . PRO A 1 211 ? -13.226 1.835 15.551 1.00 92.38 211 PRO A N 1
ATOM 1791 C CA . PRO A 1 211 ? -12.606 2.818 14.667 1.00 92.38 211 PRO A CA 1
ATOM 1792 C C . PRO A 1 211 ? -11.695 3.815 15.398 1.00 92.38 211 PRO A C 1
ATOM 1794 O O . PRO A 1 211 ? -10.655 4.181 14.856 1.00 92.38 211 PRO A O 1
ATOM 1797 N N . ARG A 1 212 ? -12.032 4.226 16.631 1.00 91.00 212 ARG A N 1
ATOM 1798 C CA . ARG A 1 212 ? -11.207 5.176 17.401 1.00 91.00 212 ARG A CA 1
ATOM 1799 C C . ARG A 1 212 ? -9.879 4.558 17.808 1.00 91.00 212 ARG A C 1
ATOM 1801 O O . ARG A 1 212 ? -8.830 5.139 17.564 1.00 91.00 212 ARG A O 1
ATOM 1808 N N . LYS A 1 213 ? -9.918 3.327 18.316 1.00 88.44 213 LYS A N 1
ATOM 1809 C CA . LYS A 1 213 ? -8.704 2.566 18.628 1.00 88.44 213 LYS A CA 1
ATOM 1810 C C . LYS A 1 213 ? -7.857 2.313 17.380 1.00 88.44 213 LYS A C 1
ATOM 1812 O O . LYS A 1 213 ? -6.633 2.293 17.449 1.00 88.44 213 LYS A O 1
ATOM 1817 N N . LEU A 1 214 ? -8.500 2.116 16.227 1.00 92.00 214 LEU A N 1
ATOM 1818 C CA . LEU A 1 214 ? -7.800 1.962 14.954 1.00 92.00 214 LEU A CA 1
ATOM 1819 C C . LEU A 1 214 ? -7.038 3.243 14.573 1.00 92.00 214 LEU A C 1
ATOM 1821 O O . LEU A 1 214 ? -5.880 3.150 14.171 1.00 92.00 214 LEU A O 1
ATOM 1825 N N . LEU A 1 215 ? -7.659 4.414 14.755 1.00 91.94 215 LEU A N 1
ATOM 1826 C CA . LEU A 1 215 ? -7.027 5.723 14.565 1.00 91.94 215 LEU A CA 1
ATOM 1827 C C . LEU A 1 215 ? -5.833 5.930 15.510 1.00 91.94 215 LEU A C 1
ATOM 1829 O O . LEU A 1 215 ? -4.760 6.296 15.040 1.00 91.94 215 LEU A O 1
ATOM 1833 N N . GLU A 1 216 ? -5.982 5.630 16.802 1.00 86.81 216 GLU A N 1
ATOM 1834 C CA . GLU A 1 216 ? -4.893 5.735 17.789 1.00 86.81 216 GLU A CA 1
ATOM 1835 C C . GLU A 1 216 ? -3.679 4.883 17.379 1.00 86.81 216 GLU A C 1
ATOM 1837 O O . GLU A 1 216 ? -2.542 5.355 17.374 1.00 86.81 216 GLU A O 1
ATOM 1842 N N . ILE A 1 217 ? -3.913 3.634 16.953 1.00 87.06 217 ILE A N 1
ATOM 1843 C CA . ILE A 1 217 ? -2.840 2.751 16.469 1.00 87.06 217 ILE A CA 1
ATOM 1844 C C . ILE A 1 217 ? -2.170 3.339 15.223 1.00 87.06 217 ILE A C 1
ATOM 1846 O O . ILE A 1 217 ? -0.950 3.249 15.093 1.00 87.06 217 ILE A O 1
ATOM 1850 N N . ILE A 1 218 ? -2.940 3.927 14.302 1.00 90.56 218 ILE A N 1
ATOM 1851 C CA . ILE A 1 218 ? -2.400 4.570 13.097 1.00 90.56 218 ILE A CA 1
ATOM 1852 C C . ILE A 1 218 ? -1.512 5.754 13.465 1.00 90.56 218 ILE A C 1
ATOM 1854 O O . ILE A 1 218 ? -0.429 5.880 12.897 1.00 90.56 218 ILE A O 1
ATOM 1858 N N . GLN A 1 219 ? -1.936 6.597 14.405 1.00 85.50 219 GLN A N 1
ATOM 1859 C CA . GLN A 1 219 ? -1.171 7.762 14.847 1.00 85.50 219 GLN A CA 1
ATOM 1860 C C . GLN A 1 219 ? 0.169 7.339 15.452 1.00 85.50 219 GLN A C 1
ATOM 1862 O O . GLN A 1 219 ? 1.227 7.769 14.988 1.00 85.50 219 GLN A O 1
ATOM 1867 N N . VAL A 1 220 ? 0.129 6.408 16.410 1.00 81.81 220 VAL A N 1
ATOM 1868 C CA . VAL A 1 220 ? 1.327 5.878 17.075 1.00 81.81 220 VAL A CA 1
ATOM 1869 C C . VAL A 1 220 ? 2.258 5.194 16.073 1.00 81.81 220 VAL A C 1
ATOM 1871 O O . VAL A 1 220 ? 3.455 5.472 16.050 1.00 81.81 220 VAL A O 1
ATOM 1874 N N . ARG A 1 221 ? 1.727 4.331 15.200 1.00 87.44 221 ARG A N 1
ATOM 1875 C CA . ARG A 1 221 ? 2.530 3.597 14.213 1.00 87.44 221 ARG A CA 1
ATOM 1876 C C . ARG A 1 221 ? 3.138 4.517 13.157 1.00 87.44 221 ARG A C 1
ATOM 1878 O O . ARG A 1 221 ? 4.292 4.315 12.796 1.00 87.44 221 ARG A O 1
ATOM 1885 N N . SER A 1 222 ? 2.396 5.526 12.695 1.00 87.50 222 SER A N 1
ATOM 1886 C CA . SER A 1 222 ? 2.903 6.504 11.723 1.00 87.50 222 SER A CA 1
ATOM 1887 C C . SER A 1 222 ? 4.075 7.267 12.326 1.00 87.50 222 SER A C 1
ATOM 1889 O O . SER A 1 222 ? 5.118 7.392 11.689 1.00 87.50 222 SER A O 1
ATOM 1891 N N . PHE A 1 223 ? 3.934 7.708 13.581 1.00 82.06 223 PHE A N 1
ATOM 1892 C CA . PHE A 1 223 ? 5.016 8.357 14.311 1.00 82.06 223 PHE A CA 1
ATOM 1893 C C . PHE A 1 223 ? 6.230 7.435 14.441 1.00 82.06 223 PHE A C 1
ATOM 1895 O O . PHE A 1 223 ? 7.320 7.818 14.023 1.00 82.06 223 PHE A O 1
ATOM 1902 N N . GLN A 1 224 ? 6.039 6.211 14.946 1.00 81.38 224 GLN A N 1
ATOM 1903 C CA . GLN A 1 224 ? 7.107 5.219 15.096 1.00 81.38 224 GLN A CA 1
ATOM 1904 C C . GLN A 1 224 ? 7.841 4.960 13.782 1.00 81.38 224 GLN A C 1
ATOM 1906 O O . GLN A 1 224 ? 9.058 4.911 13.768 1.00 81.38 224 GLN A O 1
ATOM 1911 N N . TRP A 1 225 ? 7.136 4.807 12.664 1.00 87.31 225 TRP A N 1
ATOM 1912 C CA . TRP A 1 225 ? 7.760 4.518 11.370 1.00 87.31 225 TRP A CA 1
ATOM 1913 C C . TRP A 1 225 ? 8.499 5.728 10.790 1.00 87.31 225 TRP A C 1
ATOM 1915 O O . TRP A 1 225 ? 9.614 5.607 10.280 1.00 87.31 225 TRP A O 1
ATOM 1925 N N . ILE A 1 226 ? 7.937 6.930 10.917 1.00 82.38 226 ILE A N 1
ATOM 1926 C CA . ILE A 1 226 ? 8.606 8.153 10.452 1.00 82.38 226 ILE A CA 1
ATOM 1927 C C . ILE A 1 226 ? 9.900 8.408 11.248 1.00 82.38 226 ILE A C 1
ATOM 1929 O O . ILE A 1 226 ? 10.907 8.838 10.661 1.00 82.38 226 ILE A O 1
ATOM 1933 N N . THR A 1 227 ? 9.889 8.079 12.546 1.00 74.19 227 THR A N 1
ATOM 1934 C CA . THR A 1 227 ? 10.998 8.267 13.494 1.00 74.19 227 THR A CA 1
ATOM 1935 C C . THR A 1 227 ? 11.909 7.042 13.672 1.00 74.19 227 THR A C 1
ATOM 1937 O O . THR A 1 227 ? 13.003 7.182 14.196 1.00 74.19 227 THR A O 1
ATOM 1940 N N . ALA A 1 228 ? 11.576 5.854 13.161 1.00 68.50 228 ALA A N 1
ATOM 1941 C CA . ALA A 1 228 ? 12.381 4.633 13.354 1.00 68.50 228 ALA A CA 1
ATOM 1942 C C . ALA A 1 228 ? 13.793 4.674 12.729 1.00 68.50 228 ALA A C 1
ATOM 1944 O O . ALA A 1 228 ? 14.609 3.796 12.985 1.00 68.50 228 ALA A O 1
ATOM 1945 N N . ASN A 1 229 ? 14.112 5.686 11.918 1.00 52.09 229 ASN A N 1
ATOM 1946 C CA . ASN A 1 229 ? 15.466 5.904 11.396 1.00 52.09 229 ASN A CA 1
ATOM 1947 C C . ASN A 1 229 ? 16.317 6.847 12.270 1.00 52.09 229 ASN A C 1
ATOM 1949 O O . ASN A 1 229 ? 17.374 7.272 11.824 1.00 52.09 229 ASN A O 1
ATOM 1953 N N . LEU A 1 230 ? 15.883 7.173 13.494 1.00 48.12 230 LEU A N 1
ATOM 1954 C CA . LEU A 1 230 ? 16.661 7.986 14.440 1.00 48.12 230 LEU A CA 1
ATOM 1955 C C . LEU A 1 230 ? 17.873 7.230 15.036 1.00 48.12 230 LEU A C 1
ATOM 1957 O O . LEU A 1 230 ? 18.843 7.871 15.419 1.00 48.12 230 LEU A O 1
ATOM 1961 N N . ASP A 1 231 ? 17.876 5.889 15.037 1.00 39.22 231 ASP A N 1
ATOM 1962 C CA . ASP A 1 231 ? 18.920 5.079 15.703 1.00 39.22 231 ASP A CA 1
ATOM 1963 C C . ASP A 1 231 ? 20.165 4.783 14.840 1.00 39.22 231 ASP A C 1
ATOM 1965 O O . ASP A 1 231 ? 21.144 4.196 15.313 1.00 39.22 231 ASP A O 1
ATOM 1969 N N . ARG A 1 232 ? 20.180 5.186 13.561 1.00 42.78 232 ARG A N 1
ATOM 1970 C CA . ARG A 1 232 ? 21.370 5.059 12.703 1.00 42.78 232 ARG A CA 1
ATOM 1971 C C . ARG A 1 232 ? 22.258 6.284 12.890 1.00 42.78 232 ARG A C 1
ATOM 1973 O O . ARG A 1 232 ? 22.210 7.238 12.125 1.00 42.78 232 ARG A O 1
ATOM 1980 N N . GLY A 1 233 ? 23.047 6.254 13.962 1.00 44.66 233 GLY A N 1
ATOM 1981 C CA . GLY A 1 233 ? 23.939 7.336 14.369 1.00 44.66 233 GLY A CA 1
ATOM 1982 C C . GLY A 1 233 ? 24.846 7.848 13.248 1.00 44.66 233 GLY A C 1
ATOM 1983 O O . GLY A 1 233 ? 25.847 7.215 12.939 1.00 44.66 233 GLY A O 1
ATOM 1984 N N . THR A 1 234 ? 24.470 8.997 12.683 1.00 39.06 234 THR A N 1
ATOM 1985 C CA . THR A 1 234 ? 25.277 10.129 12.183 1.00 39.06 234 THR A CA 1
ATOM 1986 C C . THR A 1 234 ? 24.298 11.086 11.493 1.00 39.06 234 THR A C 1
ATOM 1988 O O . THR A 1 234 ? 23.689 10.702 10.502 1.00 39.06 234 THR A O 1
ATOM 1991 N N . ASP A 1 235 ? 24.095 12.295 12.025 1.00 44.00 235 ASP A N 1
ATOM 1992 C CA . ASP A 1 235 ? 23.295 13.405 11.454 1.00 44.00 235 ASP A CA 1
ATOM 1993 C C . ASP A 1 235 ? 21.799 13.154 11.103 1.00 44.00 235 ASP A C 1
ATOM 1995 O O . ASP A 1 235 ? 21.075 14.095 10.770 1.00 44.00 235 ASP A O 1
ATOM 1999 N N . GLU A 1 236 ? 21.280 11.926 11.224 1.00 43.22 236 GLU A N 1
ATOM 2000 C CA . GLU A 1 236 ? 19.899 11.554 10.861 1.00 43.22 236 GLU A CA 1
ATOM 2001 C C . GLU A 1 236 ? 18.849 11.778 11.964 1.00 43.22 236 GLU A C 1
ATOM 2003 O O . GLU A 1 236 ? 17.654 11.803 11.651 1.00 43.22 236 GLU A O 1
ATOM 2008 N N . GLU A 1 237 ? 19.253 12.050 13.213 1.00 37.34 237 GLU A N 1
ATOM 2009 C CA . GLU A 1 237 ? 18.326 12.424 14.302 1.00 37.34 237 GLU A CA 1
ATOM 2010 C C . GLU A 1 237 ? 17.512 13.685 13.958 1.00 37.34 237 GLU A C 1
ATOM 2012 O O . GLU A 1 237 ? 16.340 13.824 14.308 1.00 37.34 237 GLU A O 1
ATOM 2017 N N . ILE A 1 238 ? 18.108 14.579 13.165 1.00 46.38 238 ILE A N 1
ATOM 2018 C CA . ILE A 1 238 ? 17.447 15.772 12.640 1.00 46.38 238 ILE A CA 1
ATOM 2019 C C . ILE A 1 238 ? 16.405 15.373 11.582 1.00 46.38 238 ILE A C 1
ATOM 2021 O O . ILE A 1 238 ? 15.364 16.007 11.488 1.00 46.38 238 ILE A O 1
ATOM 2025 N N . SER A 1 239 ? 16.599 14.292 10.824 1.00 50.16 239 SER A N 1
ATOM 2026 C CA . SER A 1 239 ? 15.821 13.954 9.620 1.00 50.16 239 SER A CA 1
ATOM 2027 C C . SER A 1 239 ? 14.367 13.537 9.903 1.00 50.16 239 SER A C 1
ATOM 2029 O O . SER A 1 239 ? 13.469 13.964 9.184 1.00 50.16 239 SER A O 1
ATOM 2031 N N . GLY A 1 240 ? 14.096 12.733 10.941 1.00 48.66 240 GLY A N 1
ATOM 2032 C CA . GLY A 1 240 ? 12.734 12.272 11.272 1.00 48.66 240 GLY A CA 1
ATOM 2033 C C . GLY A 1 240 ? 11.831 13.393 11.799 1.00 48.66 240 GLY A C 1
ATOM 2034 O O . GLY A 1 240 ? 10.752 13.635 11.255 1.00 48.66 240 GLY A O 1
ATOM 2035 N N . CYS A 1 241 ? 12.318 14.133 12.799 1.00 51.91 241 CYS A N 1
ATOM 2036 C CA . CYS A 1 241 ? 11.646 15.328 13.308 1.00 51.91 241 CYS A CA 1
ATOM 2037 C C . CYS A 1 241 ? 11.585 16.436 12.249 1.00 51.91 241 CYS A C 1
ATOM 2039 O O . CYS A 1 241 ? 10.570 17.110 12.164 1.00 51.91 241 CYS A O 1
ATOM 2041 N N . THR A 1 242 ? 12.599 16.584 11.385 1.00 54.97 242 THR A N 1
ATOM 2042 C CA . THR A 1 242 ? 12.552 17.538 10.260 1.00 54.97 242 THR A CA 1
ATOM 2043 C C . THR A 1 242 ? 11.509 17.148 9.227 1.00 54.97 242 THR A C 1
ATOM 2045 O O . THR A 1 242 ? 10.890 18.043 8.680 1.00 54.97 242 THR A O 1
ATOM 2048 N N . ILE A 1 243 ? 11.258 15.862 8.958 1.00 58.50 243 ILE A N 1
ATOM 2049 C CA . ILE A 1 243 ? 10.166 15.455 8.056 1.00 58.50 243 ILE A CA 1
ATOM 2050 C C . ILE A 1 243 ? 8.811 15.817 8.665 1.00 58.50 243 ILE A C 1
ATOM 2052 O O . ILE A 1 243 ? 7.992 16.397 7.965 1.00 58.50 243 ILE A O 1
ATOM 2056 N N . LEU A 1 244 ? 8.587 15.535 9.954 1.00 60.94 244 LEU A N 1
ATOM 2057 C CA . LEU A 1 244 ? 7.344 15.917 10.636 1.00 60.94 244 LEU A CA 1
ATOM 2058 C C . LEU A 1 244 ? 7.172 17.440 10.704 1.00 60.94 244 LEU A C 1
ATOM 2060 O O . LEU A 1 244 ? 6.102 17.930 10.374 1.00 60.94 244 LEU A O 1
ATOM 2064 N N . LEU A 1 245 ? 8.237 18.180 11.024 1.00 57.47 245 LEU A N 1
ATOM 2065 C CA . LEU A 1 245 ? 8.257 19.645 11.002 1.00 57.47 245 LEU A CA 1
ATOM 2066 C C . LEU A 1 245 ? 8.080 20.202 9.586 1.00 57.47 245 LEU A C 1
ATOM 2068 O O . LEU A 1 245 ? 7.422 21.214 9.420 1.00 57.47 245 LEU A O 1
ATOM 2072 N N . SER A 1 246 ? 8.635 19.561 8.554 1.00 57.19 246 SER A N 1
ATOM 2073 C CA . SER A 1 246 ? 8.471 19.989 7.155 1.00 57.19 246 SER A CA 1
ATOM 2074 C C . SER A 1 246 ? 7.051 19.728 6.672 1.00 57.19 246 SER A C 1
ATOM 2076 O O . SER A 1 246 ? 6.493 20.567 5.978 1.00 57.19 246 SER A O 1
ATOM 2078 N N . ILE A 1 247 ? 6.451 18.605 7.077 1.00 60.47 247 ILE A N 1
ATOM 2079 C CA . ILE A 1 247 ? 5.027 18.328 6.871 1.00 60.47 247 ILE A CA 1
ATOM 2080 C C . ILE A 1 247 ? 4.199 19.405 7.588 1.00 60.47 247 ILE A C 1
ATOM 2082 O O . ILE A 1 247 ? 3.376 20.049 6.954 1.00 60.47 247 ILE A O 1
ATOM 2086 N N . GLU A 1 248 ? 4.461 19.681 8.866 1.00 60.16 248 GLU A N 1
ATOM 2087 C CA . GLU A 1 248 ? 3.763 20.708 9.656 1.00 60.16 248 GLU A CA 1
ATOM 2088 C C . GLU A 1 248 ? 3.909 22.122 9.053 1.00 60.16 248 GLU A C 1
ATOM 2090 O O . GLU A 1 248 ? 2.922 22.843 8.903 1.00 60.16 248 GLU A O 1
ATOM 2095 N N . MET A 1 249 ? 5.110 22.482 8.589 1.00 58.53 249 MET A N 1
ATOM 2096 C CA . MET A 1 249 ? 5.391 23.744 7.895 1.00 58.53 249 MET A CA 1
ATOM 2097 C C . MET A 1 249 ? 4.696 23.845 6.531 1.00 58.53 249 MET A C 1
ATOM 2099 O O . MET A 1 249 ? 4.208 24.919 6.186 1.00 58.53 249 MET A O 1
ATOM 2103 N N . GLU A 1 250 ? 4.648 22.764 5.744 1.00 60.75 250 GLU A N 1
ATOM 2104 C CA . GLU A 1 250 ? 3.926 22.732 4.460 1.00 60.75 250 GLU A CA 1
ATOM 2105 C C . GLU A 1 250 ? 2.404 22.835 4.659 1.00 60.75 250 GLU A C 1
ATOM 2107 O O . GLU A 1 250 ? 1.710 23.395 3.809 1.00 60.75 250 GLU A O 1
ATOM 2112 N N . LEU A 1 251 ? 1.892 22.327 5.782 1.00 56.84 251 LEU A N 1
ATOM 2113 C CA . LEU A 1 251 ? 0.470 22.333 6.130 1.00 56.84 251 LEU A CA 1
ATOM 2114 C C . LEU A 1 251 ? 0.002 23.641 6.788 1.00 56.84 251 LEU A C 1
ATOM 2116 O O . LEU A 1 251 ? -1.198 23.907 6.816 1.00 56.84 251 LEU A O 1
ATOM 2120 N N . GLY A 1 252 ? 0.922 24.478 7.282 1.00 46.75 252 GLY A N 1
ATOM 2121 C CA . GLY A 1 252 ? 0.611 25.811 7.814 1.00 46.75 252 GLY A CA 1
ATOM 2122 C C . GLY A 1 252 ? -0.177 25.811 9.130 1.00 46.75 252 GLY A C 1
ATOM 2123 O O . GLY A 1 252 ? -0.940 26.744 9.380 1.00 46.75 252 GLY A O 1
ATOM 2124 N N . HIS A 1 253 ? -0.015 24.776 9.955 1.00 54.41 253 HIS A N 1
ATOM 2125 C CA . HIS A 1 253 ? -0.729 24.586 11.220 1.00 54.41 253 HIS A CA 1
ATOM 2126 C C . HIS A 1 253 ? 0.265 24.405 12.376 1.00 54.41 253 HIS A C 1
ATOM 2128 O O . HIS A 1 253 ? 1.168 23.587 12.269 1.00 54.41 253 HIS A O 1
ATOM 2134 N N . ASP A 1 254 ? 0.062 25.116 13.489 1.00 45.72 254 ASP A N 1
ATOM 2135 C CA . ASP A 1 254 ? 0.832 24.935 14.728 1.00 45.72 254 ASP A CA 1
ATOM 2136 C C . ASP A 1 254 ? 0.120 23.908 15.638 1.00 45.72 254 ASP A C 1
ATOM 2138 O O . ASP A 1 254 ? -1.032 24.136 16.024 1.00 45.72 254 ASP A O 1
ATOM 2142 N N . GLY A 1 255 ? 0.770 22.787 15.995 1.00 49.06 255 GLY A N 1
ATOM 2143 C CA . GLY A 1 255 ? 0.333 21.926 17.113 1.00 49.06 255 GLY A CA 1
ATOM 2144 C C . GLY A 1 255 ? 0.293 20.410 16.868 1.00 49.06 255 GLY A C 1
ATOM 2145 O O . GLY A 1 255 ? -0.167 19.668 17.742 1.00 49.06 255 GLY A O 1
ATOM 2146 N N . TYR A 1 256 ? 0.768 19.910 15.723 1.00 56.34 256 TYR A N 1
ATOM 2147 C CA . TYR A 1 256 ? 0.767 18.469 15.425 1.00 56.34 256 TYR A CA 1
ATOM 2148 C C . TYR A 1 256 ? 1.775 17.703 16.264 1.00 56.34 256 TYR A C 1
ATOM 2150 O O . TYR A 1 256 ? 1.470 16.630 16.793 1.00 56.34 256 TYR A O 1
ATOM 2158 N N . ILE A 1 257 ? 2.972 18.265 16.404 1.00 53.34 257 ILE A N 1
ATOM 2159 C CA . ILE A 1 257 ? 4.024 17.669 17.220 1.00 53.34 257 ILE A CA 1
ATOM 2160 C C . ILE A 1 257 ? 3.615 17.655 18.699 1.00 53.34 257 ILE A C 1
ATOM 2162 O O . ILE A 1 257 ? 3.813 16.639 19.362 1.00 53.34 257 ILE A O 1
ATOM 2166 N N . GLU A 1 258 ? 2.969 18.712 19.202 1.00 48.72 258 GLU A N 1
ATOM 2167 C CA . GLU A 1 258 ? 2.490 18.775 20.593 1.00 48.72 258 GLU A CA 1
ATOM 2168 C C . GLU A 1 258 ? 1.417 17.718 20.892 1.00 48.72 258 GLU A C 1
ATOM 2170 O O . GLU A 1 258 ? 1.547 16.984 21.870 1.00 48.72 258 GLU A O 1
ATOM 2175 N N . GLN A 1 259 ? 0.422 17.541 20.013 1.00 52.22 259 GLN A N 1
ATOM 2176 C CA . GLN A 1 259 ? -0.586 16.485 20.181 1.00 52.22 259 GLN A CA 1
ATOM 2177 C C . GLN A 1 259 ? 0.034 15.081 20.160 1.00 52.22 259 GLN A C 1
ATOM 2179 O O . GLN A 1 259 ? -0.372 14.212 20.928 1.00 52.22 259 GLN A O 1
ATOM 2184 N N . LEU A 1 260 ? 1.034 14.843 19.307 1.00 51.81 260 LEU A N 1
ATOM 2185 C CA . LEU A 1 260 ? 1.729 13.555 19.231 1.00 51.81 260 LEU A CA 1
ATOM 2186 C C . LEU A 1 260 ? 2.581 13.263 20.472 1.00 51.81 260 LEU A C 1
ATOM 2188 O O . LEU A 1 260 ? 2.607 12.120 20.939 1.00 51.81 260 LEU A O 1
ATOM 2192 N N . PHE A 1 261 ? 3.242 14.282 21.028 1.00 50.25 261 PHE A N 1
ATOM 2193 C CA . PHE A 1 261 ? 3.931 14.172 22.313 1.00 50.25 261 PHE A CA 1
ATOM 2194 C C . PHE A 1 261 ? 2.946 13.889 23.450 1.00 50.25 261 PHE A C 1
ATOM 2196 O O . PHE A 1 261 ? 3.217 13.009 24.267 1.00 50.25 261 PHE A O 1
ATOM 2203 N N . ASP A 1 262 ? 1.783 14.541 23.458 1.00 47.19 262 ASP A N 1
ATOM 2204 C CA . ASP A 1 262 ? 0.733 14.294 24.446 1.00 47.19 262 ASP A CA 1
ATOM 2205 C C . ASP A 1 262 ? 0.152 12.878 24.345 1.00 47.19 262 ASP A C 1
ATOM 2207 O O . ASP A 1 262 ? -0.059 12.251 25.379 1.00 47.19 262 ASP A O 1
ATOM 2211 N N . TYR A 1 263 ? -0.039 12.312 23.145 1.00 48.22 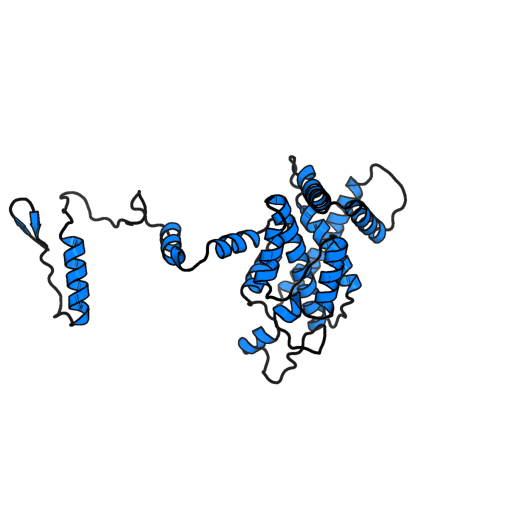263 TYR A N 1
ATOM 2212 C CA . TYR A 1 263 ? -0.490 10.917 22.979 1.00 48.22 263 TYR A CA 1
ATOM 2213 C C . TYR A 1 263 ? 0.549 9.893 23.461 1.00 48.22 263 TYR A C 1
ATOM 2215 O O . TYR A 1 263 ? 0.187 8.898 24.094 1.00 48.22 263 TYR A O 1
ATOM 2223 N N . SER A 1 264 ? 1.836 10.148 23.207 1.00 46.19 264 SER A N 1
ATOM 2224 C CA . SER A 1 264 ? 2.941 9.350 23.757 1.00 46.19 264 SER A CA 1
ATOM 2225 C C . SER A 1 264 ? 2.977 9.432 25.292 1.00 46.19 264 SER A C 1
ATOM 2227 O O . SER A 1 264 ? 3.067 8.414 25.976 1.00 46.19 264 SER A O 1
ATOM 2229 N N . LEU A 1 265 ? 2.801 10.628 25.860 1.00 43.34 265 LEU A N 1
ATOM 2230 C CA . LEU A 1 265 ? 2.753 10.851 27.309 1.00 43.34 265 LEU A CA 1
ATOM 2231 C C . LEU A 1 265 ? 1.495 10.248 27.970 1.00 43.34 265 LEU A C 1
ATOM 2233 O O . LEU A 1 265 ? 1.589 9.683 29.062 1.00 43.34 265 LEU A O 1
ATOM 2237 N N . LEU A 1 266 ? 0.332 10.317 27.312 1.00 39.53 266 LEU A N 1
ATOM 2238 C CA . LEU A 1 266 ? -0.957 9.788 27.783 1.00 39.53 266 LEU A CA 1
ATOM 2239 C C . LEU A 1 266 ? -0.988 8.257 27.841 1.00 39.53 266 LEU A C 1
ATOM 2241 O O . LEU A 1 266 ? -1.552 7.703 28.783 1.00 39.53 266 LEU A O 1
ATOM 2245 N N . LEU A 1 267 ? -0.365 7.567 26.881 1.00 43.22 267 LEU A N 1
ATOM 2246 C CA . LEU A 1 267 ? -0.250 6.102 26.896 1.00 43.22 267 LEU A CA 1
ATOM 2247 C C . LEU A 1 267 ? 0.683 5.587 28.007 1.00 43.22 267 LEU A C 1
ATOM 2249 O O . LEU A 1 267 ? 0.542 4.439 28.429 1.00 43.22 267 LEU A O 1
ATOM 2253 N N . HIS A 1 268 ? 1.598 6.427 28.504 1.00 43.53 268 HIS A N 1
ATOM 2254 C CA . HIS A 1 268 ? 2.637 6.031 29.458 1.00 43.53 268 HIS A CA 1
ATOM 2255 C C . HIS A 1 268 ? 2.492 6.614 30.873 1.00 43.53 268 HIS A C 1
ATOM 2257 O O . HIS A 1 268 ? 3.261 6.233 31.750 1.00 43.53 268 HIS A O 1
ATOM 2263 N N . GLY A 1 269 ? 1.496 7.464 31.145 1.00 39.12 269 GLY A N 1
ATOM 2264 C CA . GLY A 1 269 ? 1.078 7.806 32.511 1.00 39.12 269 GLY A CA 1
ATOM 2265 C C . GLY A 1 269 ? 2.172 8.375 33.426 1.00 39.12 269 GLY A C 1
ATOM 2266 O O . GLY A 1 269 ? 2.204 8.030 34.606 1.00 39.12 269 GLY A O 1
ATOM 2267 N N . LEU A 1 270 ? 3.065 9.238 32.925 1.00 37.12 270 LEU A N 1
ATOM 2268 C CA . LEU A 1 270 ? 4.142 9.821 33.736 1.00 37.12 270 LEU A CA 1
ATOM 2269 C C . LEU A 1 270 ? 4.127 11.352 33.714 1.00 37.12 270 LEU A C 1
ATOM 2271 O O . LEU A 1 270 ? 4.487 12.013 32.744 1.00 37.12 270 LEU A O 1
ATOM 2275 N N . SER A 1 271 ? 3.721 11.908 34.853 1.00 35.00 271 SER A N 1
ATOM 2276 C CA . SER A 1 271 ? 3.846 13.313 35.221 1.00 35.00 271 SER A CA 1
ATOM 2277 C C . SER A 1 271 ? 5.295 13.674 35.576 1.00 35.00 271 SER A C 1
ATOM 2279 O O . SER A 1 271 ? 5.871 13.045 36.462 1.00 35.00 271 SER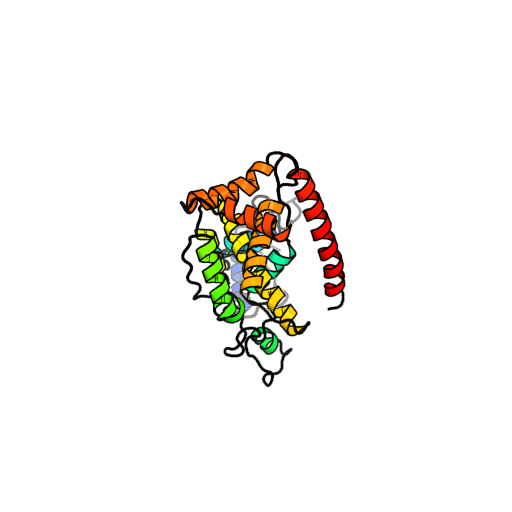 A O 1
ATOM 2281 N N . GLY A 1 272 ? 5.823 14.763 35.007 1.00 36.22 272 GLY A N 1
ATOM 2282 C CA . GLY A 1 272 ? 6.846 15.587 35.671 1.00 36.22 272 GLY A CA 1
ATOM 2283 C C . GLY A 1 272 ? 8.287 15.507 35.144 1.00 36.22 272 GLY A C 1
ATOM 2284 O O . GLY A 1 272 ? 9.109 14.770 35.666 1.00 36.22 272 GLY A O 1
ATOM 2285 N N . LEU A 1 273 ? 8.576 16.383 34.177 1.00 34.38 273 LEU A N 1
ATOM 2286 C CA . LEU A 1 273 ? 9.825 17.111 33.877 1.00 34.38 273 LEU A CA 1
ATOM 2287 C C . LEU A 1 273 ? 11.228 16.444 33.914 1.00 34.38 273 LEU A C 1
ATOM 2289 O O . LEU A 1 273 ? 11.802 16.130 34.952 1.00 34.38 273 LEU A O 1
ATOM 2293 N N . SER A 1 274 ? 11.881 16.637 32.758 1.00 48.12 274 SER A N 1
ATOM 2294 C CA . SER A 1 274 ? 13.302 16.939 32.497 1.00 48.12 274 SER A CA 1
ATOM 2295 C C . SER A 1 274 ? 14.323 15.791 32.429 1.00 48.12 274 SER A C 1
ATOM 2297 O O . SER A 1 274 ? 14.368 14.879 33.245 1.00 48.12 274 SER A O 1
ATOM 2299 N N . ARG A 1 275 ? 15.166 15.881 31.386 1.00 35.47 275 ARG A N 1
ATOM 2300 C CA . ARG A 1 275 ? 16.350 15.060 31.047 1.00 35.47 275 ARG A CA 1
ATOM 2301 C C . ARG A 1 275 ? 16.180 13.537 30.908 1.00 35.47 275 ARG A C 1
ATOM 2303 O O . ARG A 1 275 ? 17.138 12.885 30.509 1.00 35.47 275 ARG A O 1
ATOM 2310 N N . CYS A 1 276 ? 14.984 12.991 31.124 1.00 36.94 276 CYS A N 1
ATOM 2311 C CA . CYS A 1 276 ? 14.684 11.556 31.016 1.00 36.94 276 CYS A CA 1
ATO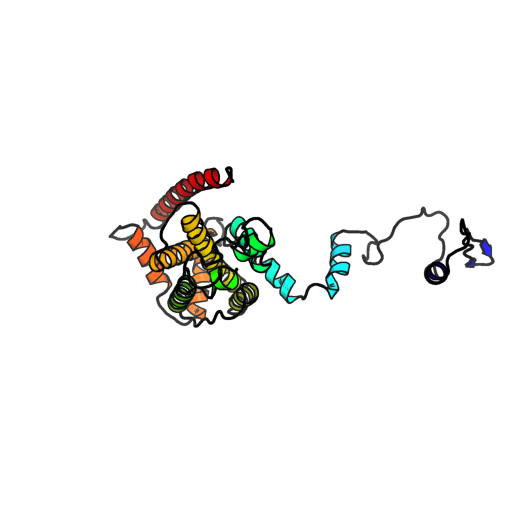M 2312 C C . CYS A 1 276 ? 14.028 11.128 29.679 1.00 36.94 276 CYS A C 1
ATOM 2314 O O . CYS A 1 276 ? 13.510 10.020 29.568 1.00 36.94 276 CYS A O 1
ATOM 2316 N N . SER A 1 277 ? 14.042 11.973 28.642 1.00 41.84 277 SER A N 1
ATOM 2317 C CA . SER A 1 277 ? 13.431 11.650 27.338 1.00 41.84 277 SER A CA 1
ATOM 2318 C C . SER A 1 277 ? 14.187 10.555 26.570 1.00 41.84 277 SER A C 1
ATOM 2320 O O . SER A 1 277 ? 13.586 9.841 25.777 1.00 41.84 277 SER A O 1
ATOM 2322 N N . GLN A 1 278 ? 15.489 10.385 26.841 1.00 38.56 278 GLN A N 1
ATOM 2323 C CA . GLN A 1 278 ? 16.322 9.365 26.192 1.00 38.56 278 GLN A CA 1
ATOM 2324 C C . GLN A 1 278 ? 16.153 7.971 26.823 1.00 38.56 278 GLN A C 1
ATOM 2326 O O . GLN A 1 278 ? 16.215 6.969 26.119 1.00 38.56 278 GLN A O 1
ATOM 2331 N N . CYS A 1 279 ? 15.915 7.885 28.139 1.00 34.66 279 CYS A N 1
ATOM 2332 C CA . CYS A 1 279 ? 15.714 6.596 28.813 1.00 34.66 279 CYS A CA 1
ATOM 2333 C C . CYS A 1 279 ? 14.322 6.014 28.538 1.00 34.66 279 CYS A C 1
ATOM 2335 O O . CYS A 1 279 ? 14.208 4.813 28.326 1.00 34.66 279 CYS A O 1
ATOM 2337 N N . MET A 1 280 ? 13.283 6.854 28.455 1.00 36.16 280 MET A N 1
ATOM 2338 C CA . MET A 1 280 ? 11.930 6.376 28.142 1.00 36.16 280 MET A CA 1
ATOM 2339 C C . MET A 1 280 ? 11.795 5.877 26.697 1.00 36.16 280 MET A C 1
ATOM 2341 O O . MET A 1 280 ? 11.043 4.941 26.452 1.00 36.16 280 MET A O 1
ATOM 2345 N N . LEU A 1 281 ? 12.563 6.429 25.748 1.00 39.97 281 LEU A N 1
ATOM 2346 C CA . LEU A 1 281 ? 12.627 5.901 24.380 1.00 39.97 281 LEU A CA 1
ATOM 2347 C C . LEU A 1 281 ? 13.194 4.469 24.341 1.00 39.97 281 LEU A C 1
ATOM 2349 O O . LEU A 1 281 ? 12.691 3.626 23.603 1.00 39.97 281 LEU A O 1
ATOM 2353 N N . ASN A 1 282 ? 14.200 4.174 25.170 1.00 36.97 282 ASN A N 1
ATOM 2354 C CA . ASN A 1 282 ? 14.834 2.854 25.219 1.00 36.97 282 ASN A CA 1
ATOM 2355 C C . ASN A 1 282 ? 13.914 1.781 25.826 1.00 36.97 282 ASN A C 1
ATOM 2357 O O . ASN A 1 282 ? 13.884 0.654 25.331 1.00 36.97 282 ASN A O 1
ATOM 2361 N N . ASP A 1 283 ? 13.104 2.135 26.828 1.00 34.38 283 ASP A N 1
ATOM 2362 C CA . ASP A 1 283 ? 12.095 1.226 27.394 1.00 34.38 283 ASP A CA 1
ATOM 2363 C C . ASP A 1 283 ? 10.918 0.987 26.422 1.00 34.38 283 ASP A C 1
ATOM 2365 O O . ASP A 1 283 ? 10.346 -0.110 26.378 1.00 34.38 283 ASP A O 1
ATOM 2369 N N . VAL A 1 284 ? 10.597 1.981 25.580 1.00 40.00 284 VAL A N 1
ATOM 2370 C CA . VAL A 1 284 ? 9.623 1.873 24.476 1.00 40.00 284 VAL A CA 1
ATOM 2371 C C . VAL A 1 284 ? 10.129 0.940 23.368 1.00 40.00 284 VAL A C 1
ATOM 2373 O O . VAL A 1 284 ? 9.361 0.111 22.874 1.00 40.00 284 VAL A O 1
ATOM 2376 N N . ILE A 1 285 ? 11.417 1.009 23.016 1.00 40.50 285 ILE A N 1
ATOM 2377 C CA . ILE A 1 285 ? 12.051 0.088 22.057 1.00 40.50 285 ILE A CA 1
ATOM 2378 C C . ILE A 1 285 ? 12.047 -1.346 22.612 1.00 40.50 285 ILE A C 1
ATOM 2380 O O . ILE A 1 285 ? 11.639 -2.272 21.912 1.00 40.50 285 ILE A O 1
ATOM 2384 N N . ALA A 1 286 ? 12.405 -1.537 23.886 1.00 35.62 286 ALA A N 1
ATOM 2385 C CA . ALA A 1 286 ? 12.448 -2.859 24.515 1.00 35.62 286 ALA A CA 1
ATOM 2386 C C . ALA A 1 286 ? 11.060 -3.522 24.624 1.00 35.62 286 ALA A C 1
ATOM 2388 O O . ALA A 1 286 ? 10.907 -4.710 24.338 1.00 35.62 286 ALA A O 1
ATOM 2389 N N . SER A 1 287 ? 10.025 -2.750 24.966 1.00 36.31 287 SER A N 1
ATOM 2390 C CA . SER A 1 287 ? 8.654 -3.267 25.101 1.00 36.31 287 SER A CA 1
ATOM 2391 C C . SER A 1 287 ? 7.988 -3.553 23.745 1.00 36.31 287 SER A C 1
ATOM 2393 O O . SER A 1 287 ? 7.165 -4.462 23.631 1.00 36.31 287 SER A O 1
ATOM 2395 N N . GLY A 1 288 ? 8.356 -2.802 22.699 1.00 36.16 288 GLY A N 1
ATOM 2396 C CA . GLY A 1 288 ? 7.892 -3.023 21.326 1.00 36.16 288 GLY A CA 1
ATOM 2397 C C . GLY A 1 288 ? 8.519 -4.245 20.645 1.00 36.16 288 GLY A C 1
ATOM 2398 O O . GLY A 1 288 ? 7.871 -4.857 19.797 1.00 36.16 288 GLY A O 1
ATOM 2399 N N . ILE A 1 289 ? 9.742 -4.622 21.037 1.00 36.69 289 ILE A N 1
ATOM 2400 C CA . ILE A 1 289 ? 10.435 -5.827 20.553 1.00 36.69 289 ILE A CA 1
ATOM 2401 C C . ILE A 1 289 ? 9.788 -7.101 21.119 1.00 36.69 289 ILE A C 1
ATOM 2403 O O . ILE A 1 289 ? 9.555 -8.042 20.364 1.00 36.69 289 ILE A O 1
ATOM 2407 N N . GLN A 1 290 ? 9.386 -7.110 22.397 1.00 30.09 290 GLN A N 1
ATOM 2408 C CA . GLN A 1 290 ? 8.753 -8.286 23.014 1.00 30.09 290 GLN A CA 1
ATOM 2409 C C . GLN A 1 290 ? 7.403 -8.644 22.363 1.00 30.09 290 GLN A C 1
ATOM 2411 O O . GLN A 1 290 ? 7.109 -9.812 22.142 1.00 30.09 290 GLN A O 1
ATOM 2416 N N . TYR A 1 291 ? 6.611 -7.639 21.969 1.00 33.38 291 TYR A N 1
ATOM 2417 C CA . TYR A 1 291 ? 5.354 -7.840 21.226 1.00 33.38 291 TYR A CA 1
ATOM 2418 C C . TYR A 1 291 ? 5.565 -8.316 19.774 1.00 33.38 291 TYR A C 1
ATOM 2420 O O . TYR A 1 291 ? 4.608 -8.721 19.110 1.00 33.38 291 TYR A O 1
ATOM 2428 N N . TRP A 1 292 ? 6.792 -8.205 19.257 1.00 36.88 292 TRP A N 1
ATOM 2429 C CA . TRP A 1 292 ? 7.178 -8.565 17.892 1.00 36.88 292 TRP A CA 1
ATOM 2430 C C . TRP A 1 292 ? 7.637 -10.023 17.785 1.00 36.88 292 TRP A C 1
ATOM 2432 O O . TRP A 1 292 ? 7.312 -10.674 16.794 1.00 36.88 292 TRP A O 1
ATOM 2442 N N . GLU A 1 293 ? 8.325 -10.549 18.803 1.00 33.03 293 GLU A N 1
ATOM 2443 C CA . GLU A 1 293 ? 8.725 -11.964 18.861 1.00 33.03 293 GLU A CA 1
ATOM 2444 C C . GLU A 1 293 ? 7.499 -12.887 18.966 1.00 33.03 293 GLU A C 1
ATOM 2446 O O . GLU A 1 293 ? 7.392 -13.847 18.207 1.00 33.03 293 GLU A O 1
ATOM 2451 N N . ASP A 1 294 ? 6.493 -12.501 19.759 1.00 34.06 294 ASP A N 1
ATOM 2452 C CA . ASP A 1 294 ? 5.220 -13.234 19.872 1.00 34.06 294 ASP A CA 1
ATOM 2453 C C . ASP A 1 294 ? 4.395 -13.241 18.558 1.00 34.06 294 ASP A C 1
ATOM 2455 O O . ASP A 1 294 ? 3.455 -14.023 18.400 1.00 34.06 294 ASP A O 1
ATOM 2459 N N . PHE A 1 295 ? 4.707 -12.353 17.602 1.00 35.81 295 PHE A N 1
ATOM 2460 C CA . PHE A 1 295 ? 3.987 -12.218 16.329 1.00 35.81 295 PHE A CA 1
ATOM 2461 C C . PHE A 1 295 ? 4.631 -13.010 15.177 1.00 35.81 295 PHE A C 1
ATOM 2463 O O . PHE A 1 295 ? 3.914 -13.447 14.274 1.00 35.81 295 PHE A O 1
ATOM 2470 N N . ASP A 1 296 ? 5.953 -13.215 15.197 1.00 34.00 296 ASP A N 1
ATOM 2471 C CA . ASP A 1 296 ? 6.664 -14.021 14.190 1.00 34.00 296 ASP A CA 1
ATOM 2472 C C . ASP A 1 296 ? 6.358 -15.524 14.327 1.00 34.00 296 ASP A C 1
ATOM 2474 O O . ASP A 1 296 ? 6.321 -16.236 13.318 1.00 34.00 296 ASP A O 1
ATOM 2478 N N . ASP A 1 297 ? 6.038 -15.994 15.534 1.00 31.88 297 ASP A N 1
ATOM 2479 C CA . ASP A 1 297 ? 5.625 -17.383 15.768 1.00 31.88 297 ASP A CA 1
ATOM 2480 C C . ASP A 1 297 ? 4.253 -17.696 15.146 1.00 31.88 297 ASP A C 1
ATOM 2482 O O . ASP A 1 297 ? 4.046 -18.781 14.604 1.00 31.88 297 ASP A O 1
ATOM 2486 N N . LEU A 1 298 ? 3.344 -16.716 15.089 1.00 34.91 298 LEU A N 1
ATOM 2487 C CA . LEU A 1 298 ? 2.007 -16.900 14.512 1.00 34.91 298 LEU A CA 1
ATOM 2488 C C . LEU A 1 298 ? 2.005 -16.942 12.968 1.00 34.91 298 LEU A C 1
ATOM 2490 O O . LEU A 1 298 ? 1.058 -17.444 12.367 1.00 34.91 298 LEU A O 1
ATOM 2494 N N . TYR A 1 299 ? 3.037 -16.398 12.309 1.00 31.95 299 TYR A N 1
ATOM 2495 C CA . TYR A 1 299 ? 3.147 -16.371 10.839 1.00 31.95 299 TYR A CA 1
ATOM 2496 C C . TYR A 1 299 ? 3.906 -17.580 10.270 1.00 31.95 299 TYR A C 1
ATOM 2498 O O . TYR A 1 299 ? 3.904 -17.790 9.062 1.00 31.95 299 TYR A O 1
ATOM 2506 N N . ARG A 1 300 ? 4.557 -18.385 11.120 1.00 34.50 300 ARG A N 1
ATOM 2507 C CA . ARG A 1 300 ? 5.197 -19.649 10.713 1.00 34.50 300 ARG A CA 1
ATOM 2508 C C . ARG A 1 300 ? 4.228 -20.830 10.648 1.00 34.50 300 ARG A C 1
ATOM 2510 O O . ARG A 1 300 ? 4.591 -21.866 10.097 1.00 34.50 300 ARG A O 1
ATOM 2517 N N . GLU A 1 301 ? 3.025 -20.677 11.193 1.00 31.45 301 GLU A N 1
ATOM 2518 C CA . GLU A 1 301 ? 2.013 -21.737 11.284 1.00 31.45 301 GLU A CA 1
ATOM 2519 C C . GLU A 1 301 ? 0.862 -21.598 10.264 1.00 31.45 301 GLU A C 1
ATOM 2521 O O . GLU A 1 301 ? -0.094 -22.374 10.312 1.00 31.45 301 GLU A O 1
ATOM 2526 N N . ILE A 1 302 ? 0.956 -20.654 9.316 1.00 34.12 302 ILE A N 1
ATOM 2527 C CA . ILE A 1 302 ? 0.017 -20.469 8.189 1.00 34.12 302 ILE A CA 1
ATOM 2528 C C . ILE A 1 302 ? 0.785 -20.581 6.871 1.00 34.12 302 ILE A C 1
ATOM 2530 O O . ILE A 1 302 ? 0.292 -21.286 5.962 1.00 34.12 302 ILE A O 1
#